Protein AF-A0A349PHH4-F1 (afdb_monomer_lite)

Sequence (275 aa):
MNENFFLTRHSMKPKGEDLESSEFVGISEKGVELAKERAQEILKDLEQLENGTVMLIGGVSEMPRTKSTAMVYGKEIKNLIKEQSRDNVIVLLPEDINEIKGFTNKVDFIAEQIKANPGKKMILDFPLFMKEFSFKGGWLDDKGNLTDYAKELLRRNENDEEKAMKDWFDNQGRIEDLVGPSPKEVAEQQLSGVERLRKFAKKYISGRPLVIGSVGHSWNLDAVAVYLANNGEINKESFERMKAKMIGETEMIKLSWRDGKQVLEYGDVVIPLEK

Foldseek 3Di:
DFAKEKEFAFFAADDDPFDADPVQPRHGPVRLVVLLVLLVVVLVVLVPDAFLEEEEAEEEEPRSRFLSSLQSSLVSNVVVCVVVVPPQEEGDDCVNCVPPPDPVSSLVVVLVVSVVRRGGYYYYRHYDHDPLQYPDPAQADPVGHGDPLNVVLCVVQVNPPQSSLQVCLACQQDDPPGGGHGLLSLLVSNVVVQVVVVVVPVVRNPPGHYYYYGYHHQSSVLSNLLCQLPVSRTHNVSSVVQVDTGADHRFMWIWGDDPNWTWTDGRNGIGTGDD

Structure (mmCIF, N/CA/C/O backbone):
data_AF-A0A349PHH4-F1
#
_entry.id   AF-A0A349PHH4-F1
#
loop_
_atom_site.group_PDB
_atom_site.id
_atom_site.type_symbol
_atom_site.label_atom_id
_atom_site.label_alt_id
_atom_site.label_comp_id
_atom_site.label_asym_id
_atom_site.label_entity_id
_atom_site.label_seq_id
_atom_site.pdbx_PDB_ins_code
_atom_site.Cartn_x
_atom_site.Cartn_y
_atom_site.Cartn_z
_atom_site.occupancy
_atom_site.B_iso_or_equiv
_atom_site.auth_seq_id
_atom_site.auth_comp_id
_atom_site.auth_asym_id
_atom_site.auth_atom_id
_atom_site.pdbx_PDB_model_num
ATOM 1 N N . MET A 1 1 ? -12.599 -17.806 1.340 1.00 44.44 1 MET A N 1
ATOM 2 C CA . MET A 1 1 ? -12.470 -16.697 2.309 1.00 44.44 1 MET A CA 1
ATOM 3 C C . MET A 1 1 ? -12.497 -15.415 1.499 1.00 44.44 1 MET A C 1
ATOM 5 O O . MET A 1 1 ? -11.808 -15.369 0.489 1.00 44.44 1 MET A O 1
ATOM 9 N N . ASN A 1 2 ? -13.325 -14.439 1.876 1.00 63.75 2 ASN A N 1
ATOM 10 C CA . ASN A 1 2 ? -13.424 -13.173 1.151 1.00 63.75 2 ASN A CA 1
ATOM 11 C C . ASN A 1 2 ? -12.296 -12.253 1.619 1.00 63.75 2 ASN A C 1
ATOM 13 O O . ASN A 1 2 ? -12.399 -11.611 2.662 1.00 63.75 2 ASN A O 1
ATOM 17 N N . GLU A 1 3 ? -11.162 -12.298 0.928 1.00 82.75 3 GLU A N 1
ATOM 18 C CA . GLU A 1 3 ? -9.972 -11.548 1.323 1.00 82.75 3 GLU A CA 1
ATOM 19 C C . GLU A 1 3 ? -10.014 -10.137 0.750 1.00 82.75 3 GLU A C 1
ATOM 21 O O . GLU A 1 3 ? -9.956 -9.957 -0.465 1.00 82.75 3 GLU A O 1
ATOM 26 N N . ASN A 1 4 ? -10.096 -9.154 1.649 1.00 93.19 4 ASN A N 1
ATOM 27 C CA . ASN A 1 4 ? -10.017 -7.741 1.309 1.00 93.19 4 ASN A CA 1
ATOM 28 C C . ASN A 1 4 ? -8.631 -7.196 1.662 1.00 93.19 4 ASN A C 1
ATOM 30 O O . ASN A 1 4 ? -8.097 -7.478 2.749 1.00 93.19 4 ASN A O 1
ATOM 34 N N . PHE A 1 5 ? -8.049 -6.409 0.767 1.00 96.62 5 PHE A N 1
ATOM 35 C CA . PHE A 1 5 ? -6.872 -5.599 1.058 1.00 96.62 5 PHE A CA 1
ATOM 36 C C . PHE A 1 5 ? -6.821 -4.374 0.152 1.00 96.62 5 PHE A C 1
ATOM 38 O O . PHE A 1 5 ? -7.456 -4.347 -0.901 1.00 96.62 5 PHE A O 1
ATOM 45 N N . PHE A 1 6 ? -6.017 -3.393 0.546 1.00 97.38 6 PHE A N 1
ATOM 46 C CA . PHE A 1 6 ? -5.573 -2.334 -0.340 1.00 97.38 6 PHE A CA 1
ATOM 47 C C . PHE A 1 6 ? -4.061 -2.129 -0.231 1.00 97.38 6 PHE A C 1
ATOM 49 O O . PHE A 1 6 ? -3.461 -2.290 0.834 1.00 97.38 6 PHE A O 1
ATOM 56 N N . LEU A 1 7 ? -3.449 -1.767 -1.349 1.00 97.50 7 LEU A N 1
ATOM 57 C CA . LEU A 1 7 ? -2.073 -1.305 -1.445 1.00 97.50 7 LEU A CA 1
ATOM 58 C C . LEU A 1 7 ? -2.105 0.107 -2.019 1.00 97.50 7 LEU A C 1
ATOM 60 O O . LEU A 1 7 ? -2.857 0.354 -2.952 1.00 97.50 7 LEU A O 1
ATOM 64 N N . THR A 1 8 ? -1.302 1.027 -1.506 1.00 97.69 8 THR A N 1
ATOM 65 C CA . THR A 1 8 ? -1.217 2.391 -2.047 1.00 97.69 8 THR A CA 1
ATOM 66 C C . THR A 1 8 ? 0.223 2.769 -2.354 1.00 97.69 8 THR A C 1
ATOM 68 O O . THR A 1 8 ? 1.151 2.358 -1.647 1.00 97.69 8 THR A O 1
ATOM 71 N N . ARG A 1 9 ? 0.446 3.548 -3.414 1.00 97.75 9 ARG A N 1
ATOM 72 C CA . ARG A 1 9 ? 1.760 4.158 -3.641 1.00 97.75 9 ARG A CA 1
ATOM 73 C C . ARG A 1 9 ? 1.984 5.227 -2.575 1.00 97.75 9 ARG A C 1
ATOM 75 O O . ARG A 1 9 ? 1.088 6.010 -2.283 1.00 97.75 9 ARG A O 1
ATOM 82 N N . HIS A 1 10 ? 3.194 5.306 -2.023 1.00 97.88 10 HIS A N 1
ATOM 83 C CA . HIS A 1 10 ? 3.538 6.416 -1.129 1.00 97.88 10 HIS A CA 1
ATOM 84 C C . HIS A 1 10 ? 3.237 7.784 -1.761 1.00 97.88 10 HIS A C 1
ATOM 86 O O . HIS A 1 10 ? 3.250 7.942 -2.985 1.00 97.88 10 HIS A O 1
ATOM 92 N N . SER A 1 11 ? 3.055 8.784 -0.908 1.00 97.94 11 SER A N 1
ATOM 93 C CA . SER A 1 11 ? 2.818 10.156 -1.332 1.00 97.94 11 SER A CA 1
ATOM 94 C C . SER A 1 11 ? 4.075 10.849 -1.876 1.00 97.94 11 SER A C 1
ATOM 96 O O . SER A 1 11 ? 5.173 10.271 -1.913 1.00 97.94 11 SER A O 1
ATOM 98 N N . MET A 1 12 ? 3.889 12.091 -2.314 1.00 96.44 12 MET A N 1
ATOM 99 C CA . MET A 1 12 ? 4.875 12.920 -3.000 1.00 96.44 12 MET A CA 1
ATOM 100 C C . MET A 1 12 ? 6.157 13.088 -2.191 1.00 96.44 12 MET A C 1
ATOM 102 O O . MET A 1 12 ? 6.126 13.363 -0.991 1.00 96.44 12 MET A O 1
ATOM 106 N N . 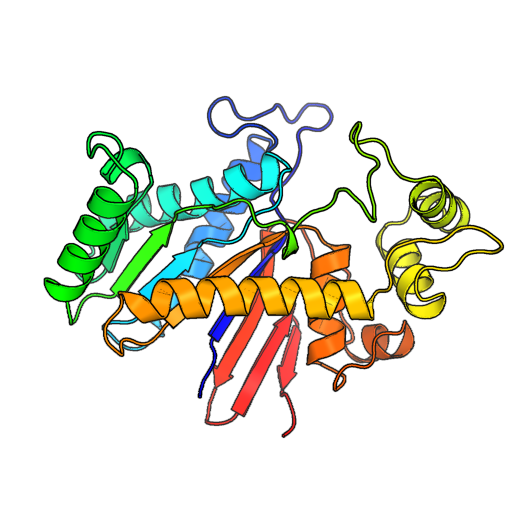LYS A 1 13 ? 7.301 12.964 -2.868 1.00 94.62 13 LYS A N 1
ATOM 107 C CA . LYS A 1 13 ? 8.604 13.333 -2.301 1.00 94.62 13 LYS A CA 1
ATOM 108 C C . LYS A 1 13 ? 8.834 14.846 -2.429 1.00 94.62 13 LYS A C 1
ATOM 110 O O . LYS A 1 13 ? 8.365 15.435 -3.401 1.00 94.62 13 LYS A O 1
ATOM 115 N N . PRO A 1 14 ? 9.659 15.443 -1.554 1.00 93.06 14 PRO A N 1
ATOM 116 C CA . PRO A 1 14 ? 10.119 16.822 -1.717 1.00 93.06 14 PRO A CA 1
ATOM 117 C C . PRO A 1 14 ? 10.823 17.024 -3.064 1.00 93.06 14 PRO A C 1
ATOM 119 O O . PRO A 1 14 ? 11.696 16.231 -3.441 1.00 93.06 14 PRO A O 1
ATOM 122 N N . LYS A 1 15 ? 10.449 18.074 -3.803 1.00 90.62 15 LYS A N 1
ATOM 123 C CA . LYS A 1 15 ? 11.049 18.413 -5.103 1.00 90.62 15 LYS A CA 1
ATOM 124 C C . LYS A 1 15 ? 10.905 19.904 -5.406 1.00 90.62 15 LYS A C 1
ATOM 126 O O . LYS A 1 15 ? 9.803 20.447 -5.396 1.00 90.62 15 LYS A O 1
ATOM 131 N N . GLY A 1 16 ? 12.013 20.546 -5.780 1.00 90.25 16 GLY A N 1
ATOM 132 C CA . GLY A 1 16 ? 12.020 21.970 -6.121 1.00 90.25 16 GLY A CA 1
ATOM 133 C C . GLY A 1 16 ? 11.627 22.829 -4.918 1.00 90.25 16 GLY A C 1
ATOM 134 O O . GLY A 1 16 ? 12.278 22.756 -3.883 1.00 90.25 16 GLY A O 1
ATOM 135 N N . GLU A 1 17 ? 10.569 23.625 -5.068 1.00 90.12 17 GLU A N 1
ATOM 136 C CA . GLU A 1 17 ? 10.041 24.512 -4.018 1.00 90.12 17 GLU A CA 1
ATOM 137 C C . GLU A 1 17 ? 9.118 23.800 -3.012 1.00 90.12 17 GLU A C 1
ATOM 139 O O . GLU A 1 17 ? 8.770 24.379 -1.987 1.00 90.12 17 GLU A O 1
ATOM 144 N N . ASP A 1 18 ? 8.707 22.558 -3.289 1.00 92.88 18 ASP A N 1
ATOM 145 C CA . ASP A 1 18 ? 7.878 21.768 -2.377 1.00 92.88 18 ASP A CA 1
ATOM 146 C C . ASP A 1 18 ? 8.757 21.107 -1.307 1.00 92.88 18 ASP A C 1
ATOM 148 O O . ASP A 1 18 ? 9.465 20.127 -1.572 1.00 92.88 18 ASP A O 1
ATOM 152 N N . LEU A 1 19 ? 8.755 21.717 -0.120 1.00 94.25 19 LEU A N 1
ATOM 153 C CA . LEU A 1 19 ? 9.620 21.363 1.000 1.00 94.25 19 LEU A CA 1
ATOM 154 C C . LEU A 1 19 ? 9.170 20.070 1.685 1.00 94.25 19 LEU A C 1
ATOM 156 O O . LEU A 1 19 ? 8.005 19.676 1.631 1.00 94.25 19 LEU A O 1
ATOM 160 N N . GLU A 1 20 ? 10.121 19.416 2.350 1.00 96.31 20 GLU A N 1
ATOM 161 C CA . GLU A 1 20 ? 9.840 18.263 3.202 1.00 96.31 20 GLU A CA 1
ATOM 162 C C . GLU A 1 20 ? 8.957 18.649 4.385 1.00 96.31 20 GLU A C 1
ATOM 164 O O . GLU A 1 20 ? 9.158 19.698 4.999 1.00 96.31 20 GLU A O 1
ATOM 169 N N . SER A 1 21 ? 7.999 17.777 4.706 1.00 96.62 21 SER A N 1
ATOM 170 C CA . SER A 1 21 ? 7.148 17.969 5.867 1.00 96.62 21 SER A CA 1
ATOM 171 C C . SER A 1 21 ? 7.964 17.926 7.152 1.00 96.62 21 SER A C 1
ATOM 173 O O . SER A 1 21 ? 8.744 17.001 7.390 1.00 96.62 21 SER A O 1
ATOM 175 N N . SER A 1 22 ? 7.723 18.905 8.021 1.00 94.12 22 SER A N 1
ATOM 176 C CA . SER A 1 22 ? 8.345 18.948 9.350 1.00 94.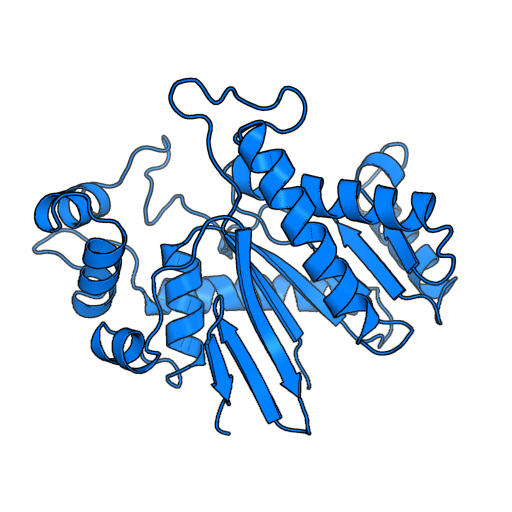12 22 SER A CA 1
ATOM 177 C C . SER A 1 22 ? 7.910 17.797 10.266 1.00 94.12 22 SER A C 1
ATOM 179 O O . SER A 1 22 ? 8.641 17.433 11.188 1.00 94.12 22 SER A O 1
ATOM 181 N N . GLU A 1 23 ? 6.737 17.214 10.012 1.00 94.56 23 GLU A N 1
ATOM 182 C CA . GLU A 1 23 ? 6.187 16.112 10.801 1.00 94.56 23 GLU A CA 1
ATOM 183 C C . GLU A 1 23 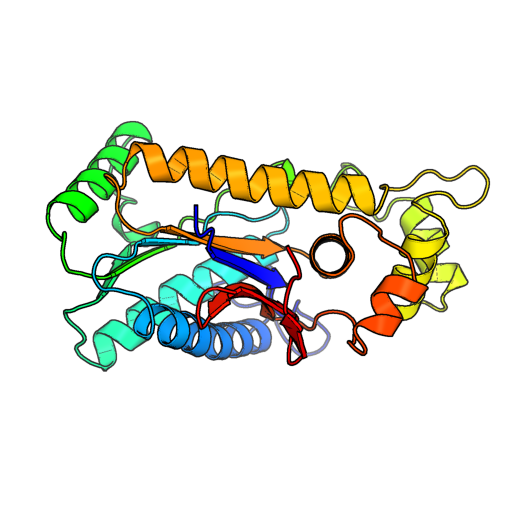? 6.450 14.746 10.147 1.00 94.56 23 GLU A C 1
ATOM 185 O O . GLU A 1 23 ? 6.730 13.760 10.834 1.00 94.56 23 GLU A O 1
ATOM 190 N N . PHE A 1 24 ? 6.388 14.683 8.816 1.00 96.69 24 PHE A N 1
ATOM 191 C CA . PHE A 1 24 ? 6.368 13.430 8.069 1.00 96.69 24 PHE A CA 1
ATOM 192 C C . PHE A 1 24 ? 7.573 13.302 7.129 1.00 96.69 24 PHE A C 1
ATOM 194 O O . PHE A 1 24 ? 7.517 13.628 5.946 1.00 96.69 24 PHE A O 1
ATOM 201 N N . VAL A 1 25 ? 8.673 12.757 7.656 1.00 95.81 25 VAL A N 1
ATOM 202 C CA . VAL A 1 25 ? 9.948 12.609 6.931 1.00 95.81 25 VAL A CA 1
ATOM 203 C C . VAL A 1 25 ? 9.790 11.821 5.623 1.00 95.81 25 VAL A C 1
ATOM 205 O O . VAL A 1 25 ? 9.178 10.750 5.580 1.00 95.81 25 VAL A O 1
ATOM 208 N N . GLY A 1 26 ? 10.415 12.305 4.555 1.00 95.12 26 GLY A N 1
ATOM 209 C CA . GLY A 1 26 ? 10.450 11.685 3.236 1.00 95.12 26 GLY A CA 1
ATOM 210 C C . GLY A 1 26 ? 9.258 12.003 2.334 1.00 95.12 26 GLY A C 1
ATOM 211 O O . GLY A 1 26 ? 9.282 11.569 1.178 1.00 95.12 26 GLY A O 1
ATOM 212 N N . ILE A 1 27 ? 8.254 12.740 2.820 1.00 97.38 27 ILE A N 1
ATOM 213 C CA . ILE A 1 27 ? 7.171 13.294 1.996 1.00 97.38 27 ILE A CA 1
ATOM 214 C C . ILE A 1 27 ? 7.139 14.820 2.092 1.00 97.38 27 ILE A C 1
ATOM 216 O O . ILE A 1 27 ? 7.602 15.400 3.074 1.00 97.38 27 ILE A O 1
ATOM 220 N N . SER A 1 28 ? 6.645 15.476 1.048 1.00 97.75 28 SER A N 1
ATOM 221 C CA . SER A 1 28 ? 6.504 16.933 1.025 1.00 97.75 28 SER A CA 1
ATOM 222 C C . SER A 1 28 ? 5.233 17.415 1.722 1.00 97.75 28 SER A C 1
ATOM 224 O O . SER A 1 28 ? 4.336 16.615 1.984 1.00 97.75 28 SER A O 1
ATOM 226 N N . GLU A 1 29 ? 5.116 18.720 1.980 1.00 96.94 29 GLU A N 1
ATOM 227 C CA . GLU A 1 29 ? 3.876 19.304 2.520 1.00 96.94 29 GLU A CA 1
ATOM 228 C C . GLU A 1 29 ? 2.681 19.077 1.576 1.00 96.94 29 GLU A C 1
ATOM 230 O O . GLU A 1 29 ? 1.609 18.670 2.022 1.00 96.94 29 GLU A O 1
ATOM 235 N N . LYS A 1 30 ? 2.859 19.213 0.251 1.00 97.19 30 LYS A N 1
ATOM 236 C CA . LYS A 1 30 ? 1.799 18.826 -0.705 1.00 97.19 30 LYS A CA 1
ATOM 237 C C . LYS A 1 30 ? 1.506 17.328 -0.662 1.00 97.19 30 LYS A C 1
ATOM 239 O O . LYS A 1 30 ? 0.353 16.925 -0.788 1.00 97.19 30 LYS A O 1
ATOM 244 N N . GLY A 1 31 ? 2.532 16.504 -0.452 1.00 97.75 31 GLY A N 1
ATOM 245 C CA . GLY A 1 31 ? 2.374 15.068 -0.252 1.00 97.75 31 GLY A CA 1
ATOM 246 C C . GLY A 1 31 ? 1.551 14.726 0.993 1.00 97.75 31 GLY A C 1
ATOM 247 O O . GLY A 1 31 ? 0.776 13.770 0.965 1.00 97.75 31 GLY A O 1
ATOM 248 N N . VAL A 1 32 ? 1.667 15.502 2.071 1.00 98.31 32 VAL A N 1
ATOM 249 C CA . VAL A 1 32 ? 0.822 15.339 3.261 1.00 98.31 32 VAL A CA 1
ATOM 250 C C . VAL A 1 32 ? -0.639 15.614 2.916 1.00 98.31 32 VAL A C 1
ATOM 252 O O . VAL A 1 32 ? -1.486 14.777 3.214 1.00 98.31 32 VAL A O 1
ATOM 255 N N . GLU A 1 33 ? -0.939 16.724 2.240 1.00 98.00 33 GLU A N 1
ATOM 256 C CA . GLU A 1 33 ? -2.317 17.057 1.851 1.00 98.00 33 GLU A CA 1
ATOM 257 C C . GLU A 1 33 ? -2.918 16.009 0.903 1.00 98.00 33 GLU A C 1
ATOM 259 O O . GLU A 1 33 ? -4.019 15.519 1.148 1.00 98.00 33 GLU A O 1
ATOM 264 N N . LEU A 1 34 ? -2.154 15.550 -0.092 1.00 97.69 34 LEU A N 1
ATOM 265 C CA . LEU A 1 34 ? -2.582 14.465 -0.980 1.00 97.69 34 LEU A CA 1
ATOM 266 C C . LEU A 1 34 ? -2.881 13.168 -0.205 1.00 97.69 34 LEU A C 1
ATOM 268 O O . LEU A 1 34 ? -3.852 12.460 -0.479 1.00 97.69 34 LEU A O 1
ATOM 272 N N . ALA A 1 35 ? -2.065 12.843 0.801 1.00 98.31 35 ALA A N 1
ATOM 273 C CA . ALA A 1 35 ? -2.310 11.679 1.642 1.00 98.31 35 ALA A CA 1
ATOM 274 C C . ALA A 1 35 ? -3.556 11.857 2.531 1.00 98.31 35 ALA A C 1
ATOM 276 O O . ALA A 1 35 ? -4.297 10.894 2.723 1.00 98.31 35 ALA A O 1
ATOM 277 N N . LYS A 1 36 ? -3.846 13.067 3.022 1.00 98.50 36 LYS A N 1
ATOM 278 C CA . LYS A 1 36 ? -5.086 13.354 3.763 1.00 98.50 36 LYS A CA 1
ATOM 279 C C . LYS A 1 36 ? -6.331 13.176 2.898 1.00 98.50 36 LYS A C 1
ATOM 281 O O . LYS A 1 36 ? -7.288 12.546 3.342 1.00 98.50 36 LYS A O 1
ATOM 286 N N . GLU A 1 37 ? -6.305 13.655 1.654 1.00 97.44 37 GLU A N 1
ATOM 287 C CA . GLU A 1 37 ? -7.394 13.430 0.692 1.00 97.44 37 GLU A CA 1
ATOM 288 C C . GLU A 1 37 ? -7.659 11.931 0.513 1.00 97.44 37 GLU A C 1
ATOM 290 O O . GLU A 1 37 ? -8.798 11.468 0.611 1.00 97.44 37 GLU A O 1
ATOM 295 N N . ARG A 1 38 ? -6.596 11.135 0.357 1.00 96.75 38 ARG A N 1
ATOM 296 C CA . ARG A 1 38 ? -6.724 9.679 0.244 1.00 96.75 38 ARG A CA 1
ATOM 297 C C . ARG A 1 38 ? -7.231 9.017 1.530 1.00 96.75 38 ARG A C 1
ATOM 299 O O . ARG A 1 38 ? -7.974 8.038 1.464 1.00 96.75 38 ARG A O 1
ATOM 306 N N . ALA A 1 39 ? -6.877 9.549 2.698 1.00 97.81 39 ALA A N 1
ATOM 307 C CA . ALA A 1 39 ? -7.353 9.059 3.990 1.00 97.81 39 ALA A CA 1
ATOM 308 C C . ALA A 1 39 ? -8.889 9.131 4.107 1.00 97.81 39 ALA A C 1
ATOM 310 O O . ALA A 1 39 ? -9.512 8.232 4.679 1.00 97.81 39 ALA A O 1
ATOM 311 N N . GLN A 1 40 ? -9.512 10.152 3.506 1.00 96.75 40 GLN A N 1
ATOM 312 C CA . GLN A 1 40 ? -10.973 10.283 3.441 1.00 96.75 40 GLN A CA 1
ATOM 313 C C . GLN A 1 40 ? -11.614 9.144 2.638 1.00 96.75 40 GLN A C 1
ATOM 315 O O . GLN A 1 40 ? -12.653 8.614 3.034 1.00 96.75 40 GLN A O 1
ATOM 320 N N . GLU A 1 41 ? -10.989 8.731 1.535 1.00 95.06 41 GLU A N 1
ATOM 321 C CA . GLU A 1 41 ? -11.454 7.597 0.732 1.00 95.06 41 GLU A CA 1
ATOM 322 C C . GLU A 1 41 ? -11.332 6.275 1.497 1.00 95.06 41 GLU A C 1
ATOM 324 O O . GLU A 1 41 ? -12.283 5.499 1.524 1.00 95.06 41 GLU A O 1
ATOM 329 N N . ILE A 1 42 ? -10.210 6.049 2.191 1.00 96.19 42 ILE A N 1
ATOM 330 C CA . ILE A 1 42 ? -10.016 4.861 3.041 1.00 96.19 42 ILE A CA 1
ATOM 331 C C . ILE A 1 42 ? -11.096 4.792 4.132 1.00 96.19 42 ILE A C 1
ATOM 333 O O . ILE A 1 42 ? -11.653 3.723 4.399 1.00 96.19 42 ILE A O 1
ATOM 337 N N . LEU A 1 43 ? -11.422 5.929 4.756 1.00 95.81 43 LEU A N 1
ATOM 338 C CA . LEU A 1 43 ? -12.499 6.004 5.741 1.00 95.81 43 LEU A CA 1
ATOM 339 C C . LEU A 1 43 ? -13.863 5.682 5.112 1.00 95.81 43 LEU A C 1
ATOM 341 O O . LEU A 1 43 ? -14.621 4.893 5.677 1.00 95.81 43 LEU A O 1
ATOM 345 N N . LYS A 1 44 ? -14.158 6.235 3.932 1.00 93.81 44 LYS A N 1
ATOM 346 C CA . LYS A 1 44 ? -15.393 5.954 3.188 1.00 93.81 44 LYS A CA 1
ATOM 347 C C . LYS A 1 44 ? -15.517 4.474 2.814 1.00 93.81 44 LYS A C 1
ATOM 349 O O . LYS A 1 44 ? -16.597 3.903 2.948 1.00 93.81 44 LYS A O 1
ATOM 354 N N . ASP A 1 45 ? -14.429 3.836 2.393 1.00 91.94 45 ASP A N 1
ATOM 355 C CA . ASP A 1 45 ? -14.415 2.399 2.110 1.00 91.94 45 ASP A CA 1
ATOM 356 C C . ASP A 1 45 ? -14.722 1.593 3.374 1.00 91.94 45 ASP A C 1
ATOM 358 O O . ASP A 1 45 ? -15.558 0.691 3.355 1.00 91.94 45 ASP A O 1
ATOM 362 N N . LEU A 1 46 ? -14.094 1.944 4.502 1.00 92.81 46 LEU A N 1
ATOM 363 C CA . LEU A 1 46 ? -14.350 1.287 5.782 1.00 92.81 46 LEU A CA 1
ATOM 364 C C . LEU A 1 46 ? -15.819 1.420 6.210 1.00 92.81 46 LEU A C 1
ATOM 366 O O . LEU A 1 46 ? -16.376 0.473 6.768 1.00 92.81 46 LEU A O 1
ATOM 370 N N . GLU A 1 47 ? -16.459 2.564 5.964 1.00 91.31 47 GLU A N 1
ATOM 371 C CA . GLU A 1 47 ? -17.873 2.780 6.290 1.00 91.31 47 GLU A CA 1
ATOM 372 C C . GLU A 1 47 ? -18.798 1.782 5.590 1.00 91.31 47 GLU A C 1
ATOM 374 O O . GLU A 1 47 ? -19.746 1.306 6.221 1.00 91.31 47 GLU A O 1
ATOM 379 N N . GLN A 1 48 ? -18.493 1.437 4.335 1.00 91.00 48 GLN A N 1
ATOM 380 C CA . GLN A 1 48 ? -19.271 0.504 3.513 1.00 91.00 48 GLN A CA 1
ATOM 381 C C . GLN A 1 48 ? -19.128 -0.956 3.952 1.00 91.00 48 GLN A C 1
ATOM 383 O O . GLN A 1 48 ? -19.945 -1.799 3.580 1.00 91.00 48 GLN A O 1
ATOM 388 N N . LEU A 1 49 ? -18.102 -1.269 4.745 1.00 92.31 49 LEU A N 1
ATOM 389 C CA . LEU A 1 49 ? -17.894 -2.612 5.271 1.00 92.31 49 LEU A CA 1
ATOM 390 C C . LEU A 1 49 ? -18.844 -2.908 6.433 1.00 92.31 49 LEU A C 1
ATOM 392 O O . LEU A 1 49 ? -19.456 -2.025 7.040 1.00 92.31 49 LEU A O 1
ATOM 396 N N . GLU A 1 50 ? -18.959 -4.183 6.780 1.00 92.25 50 GLU A N 1
ATOM 397 C CA . GLU A 1 50 ? -19.789 -4.609 7.899 1.00 92.25 50 GLU A CA 1
ATOM 398 C C . GLU A 1 50 ? -19.250 -4.094 9.244 1.00 92.25 50 GLU A C 1
ATOM 400 O O . GLU A 1 50 ? -18.045 -3.875 9.441 1.00 92.25 50 GLU A O 1
ATOM 405 N N . ASN A 1 51 ? -20.160 -3.868 10.191 1.00 94.38 51 ASN A N 1
ATOM 406 C CA . ASN A 1 51 ? -19.797 -3.469 11.547 1.00 94.38 51 ASN A CA 1
ATOM 407 C C . ASN A 1 51 ? -18.892 -4.520 12.197 1.00 94.38 51 ASN A C 1
ATOM 409 O O . ASN A 1 51 ? -18.993 -5.712 11.923 1.00 94.38 51 ASN A O 1
ATOM 413 N N . GLY A 1 52 ? -17.974 -4.066 13.046 1.00 95.06 52 GLY A N 1
ATOM 414 C CA . GLY A 1 52 ? -16.952 -4.947 13.599 1.00 95.06 52 GLY A CA 1
ATOM 415 C C . GLY A 1 52 ? -15.785 -5.250 12.644 1.00 95.06 52 GLY A C 1
ATOM 416 O O . GLY A 1 52 ? -14.865 -5.959 13.043 1.00 95.06 52 GLY A O 1
ATOM 417 N N . THR A 1 53 ? -15.719 -4.693 11.433 1.00 96.31 53 THR A N 1
ATOM 418 C CA . THR A 1 53 ? -14.511 -4.822 10.594 1.00 96.31 53 THR A CA 1
ATOM 419 C C . THR A 1 53 ? -13.277 -4.227 11.281 1.00 96.31 53 THR A C 1
ATOM 421 O O . THR A 1 53 ? -13.351 -3.160 11.896 1.00 96.31 53 THR A O 1
ATOM 424 N N . VAL A 1 54 ? -12.138 -4.914 11.175 1.00 96.94 54 VAL A N 1
ATOM 425 C CA . VAL A 1 54 ? -10.817 -4.403 11.561 1.00 96.94 54 VAL A CA 1
ATOM 426 C C . VAL A 1 54 ? -9.994 -4.150 10.300 1.00 96.94 54 VAL A C 1
ATOM 428 O O . VAL A 1 54 ? -9.859 -5.027 9.449 1.00 96.94 54 VAL A O 1
ATOM 431 N N . MET A 1 55 ? -9.424 -2.958 10.185 1.00 97.44 55 MET A N 1
ATOM 432 C CA . MET A 1 55 ? -8.483 -2.576 9.141 1.00 97.44 55 MET A CA 1
ATOM 433 C C . MET A 1 55 ? -7.101 -2.397 9.767 1.00 97.44 55 MET A C 1
ATOM 435 O O . MET A 1 55 ? -6.929 -1.567 10.654 1.00 97.44 55 MET A O 1
ATOM 439 N N . LEU A 1 56 ? -6.120 -3.178 9.317 1.00 97.44 56 LEU A N 1
ATOM 440 C CA . LEU A 1 56 ? -4.721 -3.023 9.713 1.00 97.44 56 LEU A CA 1
ATOM 441 C C . LEU A 1 56 ? -3.951 -2.355 8.578 1.00 97.44 56 LEU A C 1
ATOM 443 O O . LEU A 1 56 ? -3.687 -3.007 7.571 1.00 97.44 56 LEU A O 1
ATOM 447 N N . ILE A 1 57 ? -3.551 -1.099 8.762 1.00 97.50 57 ILE A N 1
ATOM 448 C CA . ILE A 1 57 ? -2.580 -0.417 7.903 1.00 97.50 57 ILE A CA 1
ATOM 449 C C . ILE A 1 57 ? -1.206 -0.735 8.488 1.00 97.50 57 ILE A C 1
ATOM 451 O O . ILE A 1 57 ? -0.797 -0.182 9.506 1.00 97.50 57 ILE A O 1
ATOM 455 N N . GLY A 1 58 ? -0.561 -1.753 7.922 1.00 94.38 58 GLY A N 1
ATOM 456 C CA . GLY A 1 58 ? 0.570 -2.409 8.578 1.00 94.38 58 GLY A CA 1
ATOM 457 C C . GLY A 1 58 ? 1.806 -2.572 7.714 1.00 94.38 58 GLY A C 1
ATOM 458 O O . GLY A 1 58 ? 2.904 -2.632 8.250 1.00 94.38 58 GLY A O 1
ATOM 459 N N . GLY A 1 59 ? 1.659 -2.672 6.396 1.00 96.06 59 GLY A N 1
ATOM 460 C CA . GLY A 1 59 ? 2.788 -2.955 5.516 1.00 96.06 59 GLY A CA 1
ATOM 461 C C . GLY A 1 59 ? 3.467 -1.693 5.018 1.00 96.06 59 GLY A C 1
ATOM 462 O O . GLY A 1 59 ? 2.801 -0.834 4.450 1.00 96.06 59 GLY A O 1
ATOM 463 N N . VAL A 1 60 ? 4.781 -1.577 5.212 1.00 97.44 60 VAL A N 1
ATOM 464 C CA . VAL A 1 60 ? 5.596 -0.516 4.602 1.00 97.44 60 VAL A CA 1
ATOM 465 C C . VAL A 1 60 ? 6.980 -1.030 4.203 1.00 97.44 60 VAL A C 1
ATOM 467 O O . VAL A 1 60 ? 7.438 -2.070 4.692 1.00 97.44 60 VAL A O 1
ATOM 470 N N . SER A 1 61 ? 7.662 -0.288 3.330 1.00 95.56 61 SER A N 1
ATOM 471 C CA . SER A 1 61 ? 9.072 -0.519 3.007 1.00 95.56 61 SER A CA 1
ATOM 472 C C . SER A 1 61 ? 9.997 0.205 3.992 1.00 95.56 61 SER A C 1
ATOM 474 O O . SER A 1 61 ? 9.573 0.910 4.908 1.00 95.56 61 SER A O 1
ATOM 476 N N . GLU A 1 62 ? 11.297 0.023 3.814 1.00 94.19 62 GLU A N 1
ATOM 477 C CA . GLU A 1 62 ? 12.359 0.717 4.538 1.00 94.19 62 GLU A CA 1
ATOM 478 C C . GLU A 1 62 ? 12.463 2.203 4.168 1.00 94.19 62 GLU A C 1
ATOM 480 O O . GLU A 1 62 ? 13.153 2.966 4.846 1.00 94.19 62 GLU A O 1
ATOM 485 N N . MET A 1 63 ? 11.803 2.633 3.088 1.00 94.00 63 MET A N 1
ATOM 486 C CA . MET A 1 63 ? 11.863 4.016 2.636 1.00 94.00 63 MET A CA 1
ATOM 487 C C . MET A 1 63 ? 10.960 4.902 3.509 1.00 94.00 63 MET A C 1
ATOM 489 O O . MET A 1 63 ? 9.753 4.650 3.532 1.00 94.00 63 MET A O 1
ATOM 493 N N . PRO A 1 64 ? 11.473 5.992 4.125 1.00 95.38 64 PRO A N 1
ATOM 494 C CA . PRO A 1 64 ? 10.720 6.814 5.084 1.00 95.38 64 PRO A CA 1
ATOM 495 C C . PRO A 1 64 ? 9.332 7.242 4.598 1.00 95.38 64 PRO A C 1
ATOM 497 O O . PRO A 1 64 ? 8.352 7.134 5.328 1.00 95.38 64 PRO A O 1
ATOM 500 N N . ARG A 1 65 ? 9.229 7.611 3.318 1.00 96.50 65 ARG A N 1
ATOM 501 C CA . ARG A 1 65 ? 7.982 8.035 2.674 1.00 96.50 65 ARG A CA 1
ATOM 502 C C . ARG A 1 65 ? 6.829 7.034 2.751 1.00 96.50 65 ARG A C 1
ATOM 504 O O . ARG A 1 65 ? 5.684 7.465 2.799 1.00 96.50 65 ARG A O 1
ATOM 511 N N . THR A 1 66 ? 7.092 5.724 2.761 1.00 97.50 66 THR A N 1
ATOM 512 C CA . THR A 1 66 ? 6.011 4.723 2.859 1.00 97.50 66 THR A CA 1
ATOM 513 C C . THR A 1 66 ? 5.411 4.719 4.261 1.00 97.50 66 THR A C 1
ATOM 515 O O . THR A 1 66 ? 4.197 4.841 4.408 1.00 97.50 66 THR A O 1
ATOM 518 N N . LYS A 1 67 ? 6.269 4.703 5.290 1.00 97.50 67 LYS A N 1
ATOM 519 C CA . LYS A 1 67 ? 5.876 4.855 6.693 1.00 97.50 67 LYS A CA 1
ATOM 520 C C . LYS A 1 67 ? 5.145 6.170 6.943 1.00 97.50 67 LYS A C 1
ATOM 522 O O . LYS A 1 67 ? 4.069 6.155 7.526 1.00 97.50 67 LYS A O 1
ATOM 527 N N . SER A 1 68 ? 5.706 7.280 6.482 1.00 98.12 68 SER A N 1
ATOM 528 C CA . SER A 1 68 ? 5.116 8.604 6.668 1.00 98.12 68 SER A CA 1
ATOM 529 C C . SER A 1 68 ? 3.744 8.724 6.012 1.00 98.12 68 SER A C 1
ATOM 531 O O . SER A 1 68 ? 2.818 9.200 6.653 1.00 98.12 68 SER A O 1
ATOM 533 N N . THR A 1 69 ? 3.577 8.211 4.788 1.00 98.50 69 THR A N 1
ATOM 534 C CA . THR A 1 69 ? 2.266 8.187 4.112 1.00 98.50 69 THR A CA 1
ATOM 535 C C . THR A 1 69 ? 1.229 7.395 4.915 1.00 98.50 69 THR A C 1
ATOM 537 O O . THR A 1 69 ? 0.122 7.886 5.104 1.00 98.50 69 THR A O 1
ATOM 540 N N . ALA A 1 70 ? 1.586 6.208 5.430 1.00 98.06 70 ALA A N 1
ATOM 541 C CA . ALA A 1 70 ? 0.692 5.418 6.284 1.00 98.06 70 ALA A CA 1
ATOM 542 C C . ALA A 1 70 ? 0.271 6.203 7.538 1.00 98.06 70 ALA A C 1
ATOM 544 O O . ALA A 1 70 ? -0.921 6.336 7.795 1.00 98.06 70 ALA A O 1
ATOM 545 N N . MET A 1 71 ? 1.244 6.809 8.231 1.00 97.88 71 MET A N 1
ATOM 546 C CA . MET A 1 71 ? 0.999 7.614 9.434 1.00 97.88 71 MET A CA 1
ATOM 547 C C . MET A 1 71 ? 0.094 8.823 9.172 1.00 97.88 71 MET A C 1
ATOM 549 O O . MET A 1 71 ? -0.713 9.175 10.034 1.00 97.88 71 MET A O 1
ATOM 553 N N . VAL A 1 72 ? 0.194 9.454 7.992 1.00 98.56 72 VAL A N 1
ATOM 554 C CA . VAL A 1 72 ? -0.745 10.520 7.608 1.00 98.56 72 VAL A CA 1
ATOM 555 C C . VAL A 1 72 ? -2.170 9.975 7.547 1.00 98.56 72 VAL A C 1
ATOM 557 O O . VAL A 1 72 ? -3.073 10.618 8.078 1.00 98.56 72 VAL A O 1
ATOM 560 N N . TYR A 1 73 ? -2.385 8.785 6.973 1.00 98.50 73 TYR A N 1
ATOM 561 C CA . TYR A 1 73 ? -3.721 8.189 6.907 1.00 98.50 73 TYR A CA 1
ATOM 562 C C . TYR A 1 73 ? -4.312 7.949 8.291 1.00 98.50 73 TYR A C 1
ATOM 564 O O . TYR A 1 73 ? -5.434 8.382 8.550 1.00 98.50 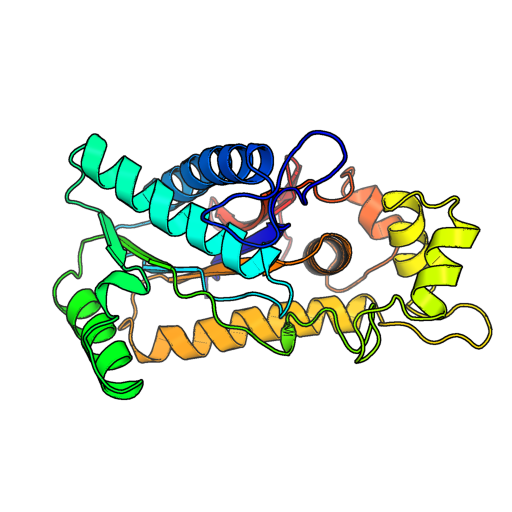73 TYR A O 1
ATOM 572 N N . GLY A 1 74 ? -3.580 7.292 9.195 1.00 97.75 74 GLY A N 1
ATOM 573 C CA . GLY A 1 74 ? -4.080 7.033 10.543 1.00 97.75 74 GLY A CA 1
ATOM 574 C C . GLY A 1 74 ? -4.398 8.321 11.301 1.00 97.75 74 GLY A C 1
ATOM 575 O O . GLY A 1 74 ? -5.484 8.446 11.879 1.00 97.75 74 GLY A O 1
ATOM 576 N N . LYS A 1 75 ? -3.485 9.302 11.259 1.00 98.25 75 LYS A N 1
ATOM 577 C CA . LYS A 1 75 ? -3.663 10.591 11.940 1.00 98.25 75 LYS A CA 1
ATOM 578 C C . LYS A 1 75 ? -4.859 11.365 11.390 1.00 98.25 75 LYS A C 1
ATOM 580 O O . LYS A 1 75 ? -5.687 11.836 12.169 1.00 98.25 75 LYS A O 1
ATOM 585 N N . GLU A 1 76 ? -4.983 11.459 10.071 1.00 98.50 76 GLU A N 1
ATOM 586 C CA . GLU A 1 76 ? -6.080 12.187 9.438 1.00 98.50 76 GLU A CA 1
ATOM 587 C C . GLU A 1 76 ? -7.427 11.518 9.696 1.00 98.50 76 GLU A C 1
ATOM 589 O O . GLU A 1 76 ? -8.377 12.182 10.104 1.00 98.50 76 GLU A O 1
ATOM 594 N N . ILE A 1 77 ? -7.516 10.191 9.563 1.00 98.38 77 ILE A N 1
ATOM 595 C CA . ILE A 1 77 ? -8.766 9.485 9.853 1.00 98.38 77 ILE A CA 1
ATOM 596 C C . ILE A 1 77 ? -9.166 9.696 11.316 1.00 98.38 77 ILE A C 1
ATOM 598 O O . ILE A 1 77 ? -10.335 9.953 11.600 1.00 98.38 77 ILE A O 1
ATOM 602 N N . LYS A 1 78 ? -8.216 9.666 12.258 1.00 98.06 78 LYS A N 1
ATOM 603 C CA . LYS A 1 78 ? -8.503 9.958 13.670 1.00 98.06 78 LYS A CA 1
ATOM 604 C C . LYS A 1 78 ? -9.036 11.380 13.876 1.00 98.06 78 LYS A C 1
ATOM 606 O O . LYS A 1 78 ? -9.982 11.552 14.649 1.00 98.06 78 LYS A O 1
ATOM 611 N N . ASN A 1 79 ? -8.478 12.374 13.182 1.00 97.94 79 ASN A N 1
ATOM 612 C CA . ASN A 1 79 ? -8.976 13.752 13.213 1.00 97.94 79 ASN A CA 1
ATOM 613 C C . ASN A 1 79 ? -10.413 13.829 12.684 1.00 97.94 79 ASN A C 1
ATOM 615 O O . ASN A 1 79 ? -11.292 14.313 13.396 1.00 97.94 79 ASN A O 1
ATOM 619 N N . LEU A 1 80 ? -10.678 13.251 11.510 1.00 97.75 80 LEU A N 1
ATOM 620 C CA . LEU A 1 80 ? -12.005 13.232 10.887 1.00 97.75 80 LEU A CA 1
ATOM 621 C C . LEU A 1 80 ? -13.056 12.551 11.774 1.00 97.75 80 LEU A C 1
ATOM 623 O O . LEU A 1 80 ? -14.167 13.059 11.926 1.00 97.75 80 LEU A O 1
ATOM 627 N N . ILE A 1 81 ? -12.713 11.421 12.403 1.00 96.62 81 ILE A N 1
ATOM 628 C CA . ILE A 1 81 ? -13.595 10.725 13.353 1.00 96.62 81 ILE A CA 1
ATOM 629 C C . ILE A 1 81 ? -13.940 11.626 14.547 1.00 96.62 81 ILE A C 1
ATOM 631 O O . ILE A 1 81 ? -15.105 11.688 14.950 1.00 96.62 81 ILE A O 1
ATOM 635 N N . LYS A 1 82 ? -12.952 12.349 15.089 1.00 96.31 82 LYS A N 1
ATOM 636 C CA . LYS A 1 82 ? -13.138 13.267 16.220 1.00 96.31 82 LYS A CA 1
ATOM 637 C C . LYS A 1 82 ? -13.986 14.482 15.838 1.00 96.31 82 LYS A C 1
ATOM 639 O O . LYS A 1 82 ? -14.926 14.805 16.558 1.00 96.31 82 LYS A O 1
ATOM 644 N N . GLU A 1 83 ? -13.679 15.134 14.722 1.00 96.44 83 GLU A N 1
ATOM 645 C CA . GLU A 1 83 ? -14.404 16.311 14.222 1.00 96.44 83 GLU A CA 1
ATOM 646 C C . GLU A 1 83 ? -15.871 15.993 13.932 1.00 96.44 83 GLU A C 1
ATOM 648 O O . GLU A 1 83 ? -16.765 16.756 14.293 1.00 96.44 83 GLU A O 1
ATOM 653 N N . GLN A 1 84 ? -16.130 14.823 13.349 1.00 94.62 84 GLN A N 1
ATOM 654 C CA . GLN A 1 84 ? -17.478 14.373 13.008 1.00 94.62 84 GLN A CA 1
ATOM 655 C C . GLN A 1 84 ? -18.196 13.682 14.178 1.00 94.62 84 GLN A C 1
ATOM 657 O O . GLN A 1 84 ? -19.315 13.205 14.003 1.00 94.62 84 GLN A O 1
ATOM 662 N N . SER A 1 85 ? -17.576 13.626 15.365 1.00 92.94 85 SER A N 1
ATOM 663 C CA . SER A 1 85 ? -18.139 13.016 16.581 1.00 92.94 85 SER A CA 1
ATOM 664 C C . SER A 1 85 ? -18.637 11.581 16.365 1.00 92.94 85 SER A C 1
ATOM 666 O O . SER A 1 85 ? -19.684 11.180 16.872 1.00 92.94 85 SER A O 1
ATOM 668 N N . ARG A 1 86 ? -17.884 10.801 15.585 1.00 89.81 86 ARG A N 1
ATOM 669 C CA . ARG A 1 86 ? -18.235 9.426 15.220 1.00 89.81 86 ARG A CA 1
ATOM 670 C C . ARG A 1 86 ? -17.799 8.460 16.312 1.00 89.81 86 ARG A C 1
ATOM 672 O O . ARG A 1 86 ? -16.613 8.266 16.555 1.00 89.81 86 ARG A O 1
ATOM 679 N N . ASP A 1 87 ? -18.763 7.816 16.950 1.00 91.12 87 ASP A N 1
ATOM 680 C CA . ASP A 1 87 ? -18.535 6.885 18.057 1.00 91.12 87 ASP A CA 1
ATOM 681 C C . ASP A 1 87 ? -18.432 5.414 17.614 1.00 91.12 87 ASP A C 1
ATOM 683 O O . ASP A 1 87 ? -17.996 4.556 18.392 1.00 91.12 87 ASP A O 1
ATOM 687 N N . ASN A 1 88 ? -18.796 5.117 16.364 1.00 93.69 88 ASN A N 1
ATOM 688 C CA . ASN A 1 88 ? -18.846 3.777 15.777 1.00 93.69 88 ASN A CA 1
ATOM 689 C C . ASN A 1 88 ? -17.510 3.288 15.182 1.00 93.69 88 ASN A C 1
ATOM 691 O O . ASN A 1 88 ? -17.416 2.124 14.774 1.00 93.69 88 ASN A O 1
ATOM 695 N N . VAL A 1 89 ? -16.482 4.141 15.152 1.00 96.69 89 VAL A N 1
ATOM 696 C CA . VAL A 1 89 ? -15.129 3.825 14.672 1.00 96.69 89 VAL A CA 1
ATOM 697 C C . VAL A 1 89 ? -14.109 4.136 15.764 1.00 96.69 89 VAL A C 1
ATOM 699 O O . VAL A 1 89 ? -14.172 5.183 16.400 1.00 96.69 89 VAL A O 1
ATOM 702 N N . ILE A 1 90 ? -13.152 3.233 15.976 1.00 96.75 90 ILE A N 1
ATOM 703 C CA . ILE A 1 90 ? -11.980 3.466 16.828 1.00 96.75 90 ILE A CA 1
ATOM 704 C C . ILE A 1 90 ? -10.732 3.457 15.953 1.00 96.75 90 ILE A C 1
ATOM 706 O O . ILE A 1 90 ? -10.544 2.546 15.150 1.00 96.75 90 ILE A O 1
ATOM 710 N N . VAL A 1 91 ? -9.860 4.443 16.144 1.00 97.88 91 VAL A N 1
ATOM 711 C CA . VAL A 1 91 ? -8.552 4.511 15.489 1.00 97.88 91 VAL A CA 1
ATOM 712 C C . VAL A 1 91 ? -7.475 4.406 16.560 1.00 97.88 91 VAL A C 1
ATOM 714 O O . VAL A 1 91 ? -7.492 5.184 17.513 1.00 97.88 91 VAL A O 1
ATOM 717 N N . LEU A 1 92 ? -6.568 3.440 16.412 1.00 97.62 92 LEU A N 1
ATOM 718 C CA . LEU A 1 92 ? -5.399 3.268 17.271 1.00 97.62 92 LEU A CA 1
ATOM 719 C C . LEU A 1 92 ? -4.130 3.527 16.462 1.00 97.62 92 LEU A C 1
ATOM 721 O O . LEU A 1 92 ? -3.915 2.897 15.424 1.00 97.62 92 LEU A O 1
ATOM 725 N N . LEU A 1 93 ? -3.309 4.440 16.973 1.00 97.50 93 LEU A N 1
ATOM 726 C CA . LEU A 1 93 ? -2.054 4.893 16.384 1.00 97.50 93 LEU A CA 1
ATOM 727 C C . LEU A 1 93 ? -0.861 4.510 17.281 1.00 97.50 93 LEU A C 1
ATOM 729 O O . LEU A 1 93 ? -1.053 4.159 18.453 1.00 97.50 93 LEU A O 1
ATOM 733 N N . PRO A 1 94 ? 0.391 4.589 16.792 1.00 94.75 94 PRO A N 1
ATOM 734 C CA . PRO A 1 94 ? 1.574 4.261 17.585 1.00 94.75 94 PRO A CA 1
ATOM 735 C C . PRO A 1 94 ? 1.707 5.094 18.867 1.00 94.75 94 PRO A C 1
ATOM 737 O O . PRO A 1 94 ? 2.168 4.575 19.887 1.00 94.75 94 PRO A O 1
ATOM 740 N N . GLU A 1 95 ? 1.285 6.358 18.835 1.00 94.81 95 GLU A N 1
ATOM 741 C CA . GLU A 1 95 ? 1.263 7.257 19.988 1.00 94.81 95 GLU A CA 1
ATOM 742 C C . GLU A 1 95 ? 0.263 6.842 21.071 1.00 94.81 95 GLU A C 1
ATOM 744 O O . GLU A 1 95 ? 0.529 7.095 22.239 1.00 94.81 95 GLU A O 1
ATOM 749 N N . ASP A 1 96 ? -0.821 6.137 20.731 1.00 95.88 96 ASP A N 1
ATOM 750 C CA . ASP A 1 96 ? -1.825 5.694 21.714 1.00 95.88 96 ASP A CA 1
ATOM 751 C C . ASP A 1 96 ? -1.305 4.572 22.623 1.00 95.88 96 ASP A C 1
ATOM 753 O O . ASP A 1 96 ? -1.895 4.261 23.655 1.00 95.88 96 ASP A O 1
ATOM 757 N N . ILE A 1 97 ? -0.196 3.942 22.229 1.00 95.06 97 ILE A N 1
ATOM 758 C CA . ILE A 1 97 ? 0.423 2.822 22.943 1.00 95.06 97 ILE A CA 1
ATOM 759 C C . ILE A 1 97 ? 1.907 3.073 23.233 1.00 95.06 97 ILE A C 1
ATOM 761 O O . ILE A 1 97 ? 2.662 2.132 23.506 1.00 95.06 97 ILE A O 1
ATOM 765 N N . ASN A 1 98 ? 2.372 4.319 23.124 1.00 93.75 98 ASN A N 1
ATOM 766 C CA . ASN A 1 98 ? 3.782 4.666 23.309 1.00 93.75 98 ASN A CA 1
ATOM 767 C C . ASN A 1 98 ? 4.264 4.402 24.751 1.00 93.75 98 ASN A C 1
ATOM 769 O O . ASN A 1 98 ? 5.377 3.907 24.930 1.00 93.75 98 ASN A O 1
ATOM 773 N N . GLU A 1 99 ? 3.408 4.642 25.746 1.00 95.00 99 GLU A N 1
ATOM 774 C CA . GLU A 1 99 ? 3.665 4.454 27.178 1.00 95.00 99 GLU A CA 1
ATOM 775 C C . GLU A 1 99 ? 3.647 2.977 27.606 1.00 95.00 99 GLU A C 1
ATOM 777 O O . GLU A 1 99 ? 4.232 2.608 28.629 1.00 95.00 99 GLU A O 1
ATOM 782 N N . ILE A 1 100 ? 3.037 2.098 26.804 1.00 95.00 100 ILE A N 1
ATOM 783 C CA . ILE A 1 100 ? 2.982 0.661 27.082 1.00 95.00 100 ILE A CA 1
ATOM 784 C C . ILE A 1 100 ? 4.349 0.041 26.779 1.00 95.00 100 ILE A C 1
ATOM 786 O O . ILE A 1 100 ? 4.817 0.010 25.640 1.00 95.00 100 ILE A O 1
ATOM 790 N N . LYS A 1 101 ? 5.016 -0.493 27.803 1.00 94.50 101 LYS A N 1
ATOM 791 C CA . LYS A 1 101 ? 6.331 -1.127 27.642 1.00 94.50 101 LYS A CA 1
ATOM 792 C C . LYS A 1 101 ? 6.197 -2.556 27.126 1.00 94.50 101 LYS A C 1
ATOM 794 O O . LYS A 1 101 ? 5.464 -3.353 27.700 1.00 94.50 101 LYS A O 1
ATOM 799 N N . GLY A 1 102 ? 7.001 -2.902 26.121 1.00 93.44 102 GLY A N 1
ATOM 800 C CA . GLY A 1 102 ? 7.109 -4.259 25.580 1.00 93.44 102 GLY A CA 1
ATOM 801 C C . GLY A 1 102 ? 6.136 -4.542 24.435 1.00 93.44 102 GLY A C 1
ATOM 802 O O . GLY A 1 102 ? 4.981 -4.131 24.458 1.00 93.44 102 GLY A O 1
ATOM 803 N N . PHE A 1 103 ? 6.618 -5.261 23.419 1.00 89.44 103 PHE A N 1
ATOM 804 C CA . PHE A 1 103 ? 5.834 -5.590 22.226 1.00 89.44 103 PHE A CA 1
ATOM 805 C C . PHE A 1 103 ? 4.595 -6.430 22.556 1.00 89.44 103 PHE A C 1
ATOM 807 O O . PHE A 1 103 ? 3.505 -6.103 22.103 1.00 89.44 103 PHE A O 1
ATOM 814 N N . THR A 1 104 ? 4.744 -7.467 23.385 1.00 92.94 104 THR A N 1
ATOM 815 C CA . THR A 1 104 ? 3.629 -8.343 23.773 1.00 92.94 104 THR A CA 1
ATOM 816 C C . THR A 1 104 ? 2.517 -7.558 24.465 1.00 92.94 104 THR A C 1
ATOM 818 O O . THR A 1 104 ? 1.386 -7.611 24.011 1.00 92.94 104 THR A O 1
ATOM 821 N N . ASN A 1 105 ? 2.851 -6.717 25.450 1.00 95.50 105 ASN A N 1
ATOM 822 C CA . ASN A 1 105 ? 1.864 -5.898 26.164 1.00 95.50 105 ASN A CA 1
ATOM 823 C C . ASN A 1 105 ? 1.123 -4.921 25.236 1.00 95.50 105 ASN A C 1
ATOM 825 O O . ASN A 1 105 ? -0.067 -4.685 25.407 1.00 95.50 105 ASN A O 1
ATOM 829 N N . LYS A 1 106 ? 1.816 -4.357 24.236 1.00 95.12 106 LYS A N 1
ATOM 830 C CA . LYS A 1 106 ? 1.196 -3.508 23.207 1.00 95.12 106 LYS A CA 1
ATOM 831 C C . LYS A 1 106 ? 0.179 -4.280 22.370 1.00 95.12 106 LYS A C 1
ATOM 833 O O . LYS A 1 106 ? -0.913 -3.783 22.112 1.00 95.12 106 LYS A O 1
ATOM 838 N N . VAL A 1 107 ? 0.541 -5.488 21.945 1.00 93.25 107 VAL A N 1
ATOM 839 C CA . VAL A 1 107 ? -0.346 -6.360 21.166 1.00 93.25 107 VAL A CA 1
ATOM 840 C C . VAL A 1 107 ? -1.535 -6.822 22.007 1.00 93.25 107 VAL A C 1
ATOM 842 O O . VAL A 1 107 ? -2.662 -6.777 21.519 1.00 93.25 107 VAL A O 1
ATOM 845 N N . ASP A 1 108 ? -1.305 -7.197 23.265 1.00 94.19 108 ASP A N 1
ATOM 846 C CA . ASP A 1 108 ? -2.356 -7.610 24.196 1.00 94.19 108 ASP A CA 1
ATOM 847 C C . ASP A 1 108 ? -3.342 -6.467 24.448 1.00 94.19 108 ASP A C 1
ATOM 849 O O . ASP A 1 108 ? -4.548 -6.669 24.329 1.00 94.19 108 ASP A O 1
ATOM 853 N N . PHE A 1 109 ? -2.849 -5.242 24.658 1.00 96.00 109 PHE A N 1
ATOM 854 C CA . PHE A 1 109 ? -3.698 -4.055 24.765 1.00 96.00 109 PHE A CA 1
ATOM 855 C C . PHE A 1 109 ? -4.580 -3.863 23.523 1.00 96.00 109 PHE A C 1
ATOM 857 O O . PHE A 1 109 ? -5.789 -3.675 23.645 1.00 96.00 109 PHE A O 1
ATOM 864 N N . ILE A 1 110 ? -4.010 -3.948 22.315 1.00 95.25 110 ILE A N 1
ATOM 865 C CA . ILE A 1 110 ? -4.789 -3.835 21.071 1.00 95.25 110 ILE A CA 1
ATOM 866 C C . ILE A 1 110 ? -5.846 -4.948 20.997 1.00 95.25 110 ILE A C 1
ATOM 868 O O . ILE A 1 110 ? -7.001 -4.681 20.662 1.00 95.25 110 ILE A O 1
ATOM 872 N N . ALA A 1 111 ? -5.482 -6.188 21.329 1.00 94.69 111 ALA A N 1
ATOM 873 C CA . ALA A 1 111 ? -6.406 -7.318 21.329 1.00 94.69 111 ALA A CA 1
ATOM 874 C C . ALA A 1 111 ? -7.559 -7.118 22.331 1.00 94.69 111 ALA A C 1
ATOM 876 O O . ALA A 1 111 ? -8.718 -7.395 22.007 1.00 94.69 111 ALA A O 1
ATOM 877 N N . GLU A 1 112 ? -7.271 -6.577 23.516 1.00 95.12 112 GLU A N 1
ATOM 878 C CA . GLU A 1 112 ? -8.274 -6.202 24.514 1.00 95.12 112 GLU A CA 1
ATOM 879 C C . GLU A 1 112 ? -9.209 -5.103 24.000 1.00 95.12 112 GLU A C 1
ATOM 881 O O . GLU A 1 112 ? -10.426 -5.237 24.143 1.00 95.12 112 GLU A O 1
ATOM 886 N N . GLN A 1 113 ? -8.686 -4.073 23.321 1.00 95.69 113 GLN A N 1
ATOM 887 C CA . GLN A 1 113 ? -9.516 -3.034 22.699 1.00 95.69 113 GLN A CA 1
ATOM 888 C C . GLN A 1 113 ? -10.463 -3.615 21.641 1.00 95.69 113 GLN A C 1
ATOM 890 O O . GLN A 1 113 ? -11.644 -3.259 21.601 1.00 95.69 113 GLN A O 1
ATOM 895 N N . ILE A 1 114 ? -9.981 -4.552 20.820 1.00 94.50 114 ILE A N 1
ATOM 896 C CA . ILE A 1 114 ? -10.794 -5.236 19.805 1.00 94.50 114 ILE A CA 1
ATOM 897 C C . ILE A 1 114 ? -11.888 -6.088 20.449 1.00 94.50 114 ILE A C 1
ATOM 899 O O . ILE A 1 114 ? -13.033 -6.079 19.983 1.00 94.50 114 ILE A O 1
ATOM 903 N N . LYS A 1 115 ? -11.563 -6.801 21.530 1.00 93.94 115 LYS A N 1
ATOM 904 C CA . LYS A 1 115 ? -12.513 -7.637 22.271 1.00 93.94 115 LYS A CA 1
ATOM 905 C C . LYS A 1 115 ? -13.569 -6.807 23.005 1.00 93.94 115 LYS A C 1
ATOM 907 O O . LYS A 1 115 ? -14.732 -7.201 23.028 1.00 93.94 115 LYS A O 1
ATOM 912 N N . ALA A 1 116 ? -13.184 -5.668 23.577 1.00 95.12 116 ALA A N 1
ATOM 913 C CA . ALA A 1 116 ? -14.084 -4.771 24.299 1.00 95.12 116 ALA A CA 1
ATOM 914 C C . ALA A 1 116 ? -15.064 -4.026 23.374 1.00 95.12 116 ALA A C 1
ATOM 916 O O . ALA A 1 116 ? -16.100 -3.552 23.834 1.00 95.12 116 ALA A O 1
ATOM 917 N N . ASN A 1 117 ? -14.768 -3.946 22.070 1.00 95.19 117 ASN A N 1
ATOM 918 C CA . ASN A 1 117 ? -15.551 -3.185 21.095 1.00 95.19 117 ASN A CA 1
ATOM 919 C C . ASN A 1 117 ? -16.008 -4.047 19.897 1.00 95.19 117 ASN A C 1
ATOM 921 O O . ASN A 1 117 ? -15.654 -3.740 18.754 1.00 95.19 117 ASN A O 1
ATOM 925 N N . PRO A 1 118 ? -16.807 -5.114 20.107 1.00 92.94 118 PRO A N 1
ATOM 926 C CA . PRO A 1 118 ? -17.126 -6.091 19.059 1.00 92.94 118 PRO A CA 1
ATOM 927 C C . PRO A 1 118 ? -17.934 -5.509 17.887 1.00 92.94 118 PRO A C 1
ATOM 929 O O . PRO A 1 118 ? -17.767 -5.956 16.757 1.00 92.94 118 PRO A O 1
ATOM 932 N N . GLY A 1 119 ? -18.782 -4.503 18.131 1.00 93.88 119 GLY A N 1
ATOM 933 C CA . GLY A 1 119 ? -19.610 -3.869 17.095 1.00 93.88 119 GLY A CA 1
ATOM 934 C C . GLY A 1 119 ? -18.970 -2.665 16.398 1.00 93.88 119 GLY A C 1
ATOM 935 O O . GLY A 1 119 ? -19.453 -2.246 15.347 1.00 93.88 119 GLY A O 1
ATOM 936 N N . LYS A 1 120 ? -17.891 -2.096 16.950 1.00 96.38 120 LYS A N 1
ATOM 937 C CA . LYS A 1 120 ? -17.249 -0.906 16.373 1.00 96.38 120 LYS A CA 1
ATOM 938 C C . LYS A 1 120 ? -16.267 -1.304 15.292 1.00 96.38 120 LYS A C 1
ATOM 940 O O . LYS A 1 120 ? -15.545 -2.286 15.452 1.00 96.38 120 LYS A O 1
ATOM 945 N N . LYS A 1 121 ? -16.196 -0.531 14.215 1.00 97.19 121 LYS A N 1
ATOM 946 C CA . LYS A 1 121 ? -15.118 -0.683 13.234 1.00 97.19 121 LYS A CA 1
ATOM 947 C C . LYS A 1 121 ? -13.809 -0.181 13.840 1.00 97.19 121 LYS A C 1
ATOM 949 O O . LYS A 1 121 ? -13.826 0.718 14.680 1.00 97.19 121 LYS A O 1
ATOM 954 N N . MET A 1 122 ? -12.687 -0.777 13.453 1.00 96.75 122 MET A N 1
ATOM 955 C CA . MET A 1 122 ? -11.381 -0.407 14.000 1.00 96.75 122 MET A CA 1
ATOM 956 C C . MET A 1 122 ? -10.353 -0.190 12.903 1.00 96.75 122 MET A C 1
ATOM 958 O O . MET A 1 122 ? -10.247 -1.017 12.002 1.00 96.75 122 MET A O 1
ATOM 962 N N . ILE A 1 123 ? -9.573 0.881 13.021 1.00 97.50 123 ILE A N 1
ATOM 963 C CA . ILE A 1 123 ? -8.369 1.123 12.226 1.00 97.50 123 ILE A CA 1
ATOM 964 C C . ILE A 1 123 ? -7.170 1.013 13.157 1.00 97.50 123 ILE A C 1
ATOM 966 O O . ILE A 1 123 ? -7.112 1.666 14.198 1.00 97.50 123 ILE A O 1
ATOM 970 N N . LEU A 1 124 ? -6.228 0.168 12.769 1.00 97.31 124 LEU A N 1
ATOM 971 C CA . LEU A 1 124 ? -4.952 -0.029 13.430 1.00 97.31 124 LEU A CA 1
ATOM 972 C C . LEU A 1 124 ? -3.884 0.461 12.452 1.00 97.31 124 LEU A C 1
ATOM 974 O O . LEU A 1 124 ? -3.592 -0.240 11.483 1.00 97.31 124 LEU A O 1
ATOM 978 N N . ASP A 1 125 ? -3.342 1.655 12.668 1.00 97.25 125 ASP A N 1
ATOM 979 C CA . ASP A 1 125 ? -2.256 2.182 11.840 1.00 97.25 125 ASP A CA 1
ATOM 980 C C . ASP A 1 125 ? -0.929 1.961 12.559 1.00 97.25 125 ASP A C 1
ATOM 982 O O . ASP A 1 125 ? -0.497 2.733 13.410 1.00 97.25 125 ASP A O 1
ATOM 986 N N . PHE A 1 126 ? -0.312 0.825 12.264 1.00 95.75 126 PHE A N 1
ATOM 987 C CA . PHE A 1 126 ? 0.960 0.427 12.848 1.00 95.75 126 PHE A CA 1
ATOM 988 C C . PHE A 1 126 ? 1.885 0.039 11.706 1.00 95.75 126 PHE A C 1
ATOM 990 O O . PHE A 1 126 ? 2.042 -1.152 11.439 1.00 95.75 126 PHE A O 1
ATOM 997 N N . PRO A 1 127 ? 2.487 1.016 11.009 1.00 93.94 127 PRO A N 1
ATOM 998 C CA . PRO A 1 127 ? 3.326 0.733 9.858 1.00 93.94 127 PRO A CA 1
ATOM 999 C C . PRO A 1 127 ? 4.589 -0.010 10.302 1.00 93.94 127 PRO A C 1
ATOM 1001 O O . PRO A 1 127 ? 5.456 0.526 11.001 1.00 93.94 127 PRO A O 1
ATOM 1004 N N . LEU A 1 128 ? 4.680 -1.270 9.887 1.00 93.81 128 LEU A N 1
ATOM 1005 C CA . LEU A 1 128 ? 5.772 -2.191 10.145 1.00 93.81 128 LEU A CA 1
ATOM 1006 C C . LEU A 1 128 ? 6.567 -2.397 8.861 1.00 93.81 128 LEU A C 1
ATOM 1008 O O . LEU A 1 128 ? 6.030 -2.798 7.827 1.00 93.81 128 LEU A O 1
ATOM 1012 N N . PHE A 1 129 ? 7.876 -2.178 8.952 1.00 94.50 129 PHE A N 1
ATOM 1013 C CA . PHE A 1 129 ? 8.767 -2.592 7.881 1.00 94.50 129 PHE A CA 1
ATOM 1014 C C . PHE A 1 129 ? 8.675 -4.105 7.686 1.00 94.50 129 PHE A C 1
ATOM 1016 O O . PHE A 1 129 ? 8.828 -4.883 8.636 1.00 94.50 129 PHE A O 1
ATOM 1023 N N . MET A 1 130 ? 8.489 -4.516 6.436 1.00 93.75 130 MET A N 1
ATOM 1024 C CA . MET A 1 130 ? 8.547 -5.914 6.044 1.00 93.75 130 MET A CA 1
ATOM 1025 C C . MET A 1 130 ? 9.499 -6.096 4.873 1.00 93.75 130 MET A C 1
ATOM 1027 O O . MET A 1 130 ? 9.419 -5.382 3.877 1.00 93.75 130 MET A O 1
ATOM 1031 N N . LYS A 1 131 ? 10.366 -7.110 4.970 1.00 92.94 131 LYS A N 1
ATOM 1032 C CA . LYS A 1 131 ? 11.309 -7.465 3.898 1.00 92.94 131 LYS A CA 1
ATOM 1033 C C . LYS A 1 131 ? 10.595 -7.760 2.577 1.00 92.94 131 LYS A C 1
ATOM 1035 O O . LYS A 1 131 ? 11.157 -7.555 1.515 1.00 92.94 131 LYS A O 1
ATOM 1040 N N . GLU A 1 132 ? 9.360 -8.249 2.653 1.00 95.19 132 GLU A N 1
ATOM 1041 C CA . GLU A 1 132 ? 8.500 -8.549 1.514 1.00 95.19 132 GLU A CA 1
ATOM 1042 C C . GLU A 1 132 ? 8.094 -7.289 0.728 1.00 95.19 132 GLU A C 1
ATOM 1044 O O . GLU A 1 132 ? 7.802 -7.367 -0.461 1.00 95.19 132 GLU A O 1
ATOM 1049 N N . PHE A 1 133 ? 8.136 -6.122 1.375 1.00 94.50 133 PHE A N 1
ATOM 1050 C CA . PHE A 1 133 ? 7.864 -4.820 0.768 1.00 94.50 133 PHE A CA 1
ATOM 1051 C C . PHE A 1 133 ? 9.136 -4.027 0.445 1.00 94.50 133 PHE A C 1
ATOM 1053 O O . PHE A 1 133 ? 9.044 -2.867 0.042 1.00 94.50 133 PHE A O 1
ATOM 1060 N N . SER A 1 134 ? 10.312 -4.641 0.622 1.00 91.19 134 SER A N 1
ATOM 1061 C CA . SER A 1 134 ? 11.610 -3.983 0.470 1.00 91.19 134 SER A CA 1
ATOM 1062 C C . SER A 1 134 ? 11.842 -3.479 -0.951 1.00 91.19 134 SER A C 1
ATOM 1064 O O . SER A 1 134 ? 11.501 -4.151 -1.925 1.00 91.19 134 SER A O 1
ATOM 1066 N N . PHE A 1 135 ? 12.468 -2.308 -1.067 1.00 85.50 135 PHE A N 1
ATOM 1067 C CA . PHE A 1 135 ? 12.926 -1.770 -2.351 1.00 85.50 135 PHE A CA 1
ATOM 1068 C C . PHE A 1 135 ? 14.410 -2.097 -2.603 1.00 85.50 135 PHE A C 1
ATOM 1070 O O . PHE A 1 135 ? 14.842 -2.270 -3.749 1.00 85.50 135 PHE A O 1
ATOM 1077 N N . LYS A 1 136 ? 15.183 -2.246 -1.522 1.00 87.19 136 LYS A N 1
ATOM 1078 C CA . LYS A 1 136 ? 16.546 -2.787 -1.514 1.00 87.19 136 LYS A CA 1
ATOM 1079 C C . LYS A 1 136 ? 16.588 -4.253 -1.933 1.00 87.19 136 LYS A C 1
ATOM 1081 O O . LYS A 1 136 ? 15.690 -5.026 -1.598 1.00 87.19 136 LYS A O 1
ATOM 1086 N N . GLY A 1 137 ? 17.666 -4.619 -2.622 1.00 77.44 137 GLY A N 1
ATOM 1087 C CA . GLY A 1 137 ? 17.946 -5.974 -3.102 1.00 77.44 137 GLY A CA 1
ATOM 1088 C C . GLY A 1 137 ? 17.419 -6.266 -4.509 1.00 77.44 137 GLY A C 1
ATOM 1089 O O . GLY A 1 137 ? 17.865 -7.229 -5.121 1.00 77.44 137 GLY A O 1
ATOM 1090 N N . GLY A 1 138 ? 16.523 -5.426 -5.040 1.00 84.69 138 GLY A N 1
ATOM 1091 C CA . GLY A 1 138 ? 16.068 -5.489 -6.435 1.00 84.69 138 GLY A CA 1
ATOM 1092 C C . GLY A 1 138 ? 16.353 -4.190 -7.185 1.00 84.69 138 GLY A C 1
ATOM 1093 O O . GLY A 1 138 ? 17.152 -4.152 -8.120 1.00 84.69 138 GLY A O 1
ATOM 1094 N N . TRP A 1 139 ? 15.718 -3.103 -6.745 1.00 94.69 139 TRP A N 1
ATOM 1095 C CA . TRP A 1 139 ? 15.813 -1.795 -7.400 1.00 94.69 139 TRP A CA 1
ATOM 1096 C C . TRP A 1 139 ? 16.956 -0.940 -6.870 1.00 94.69 139 TRP A C 1
ATOM 1098 O O . TRP A 1 139 ? 17.544 -0.158 -7.619 1.00 94.69 139 TRP A O 1
ATOM 1108 N N . LEU A 1 140 ? 17.268 -1.096 -5.581 1.00 94.38 140 LEU A N 1
ATOM 1109 C CA . LEU A 1 140 ? 18.350 -0.390 -4.905 1.00 94.38 140 LEU A CA 1
ATOM 1110 C C . LEU A 1 140 ? 19.412 -1.354 -4.371 1.00 94.38 140 LEU A C 1
ATOM 1112 O O . LEU A 1 140 ? 19.087 -2.448 -3.902 1.00 94.38 140 LEU A O 1
ATOM 1116 N N . ASP A 1 141 ? 20.667 -0.909 -4.385 1.00 92.00 141 ASP A N 1
ATOM 1117 C CA . ASP A 1 141 ? 21.770 -1.538 -3.658 1.00 92.00 141 ASP A CA 1
ATOM 1118 C C . ASP A 1 141 ? 21.652 -1.305 -2.134 1.00 92.00 141 ASP A C 1
ATOM 1120 O O . ASP A 1 141 ? 20.798 -0.551 -1.650 1.00 92.00 141 ASP A O 1
ATOM 1124 N N . ASP A 1 142 ? 22.534 -1.925 -1.346 1.00 88.12 142 ASP A N 1
ATOM 1125 C CA . ASP A 1 142 ? 22.523 -1.799 0.121 1.00 88.12 142 ASP A CA 1
ATOM 1126 C C . ASP A 1 142 ? 22.726 -0.355 0.614 1.00 88.12 142 ASP A C 1
ATOM 1128 O O . ASP A 1 142 ? 22.265 0.013 1.706 1.00 88.12 142 ASP A O 1
ATOM 1132 N N . LYS A 1 143 ? 23.375 0.477 -0.213 1.00 88.44 143 LYS A N 1
ATOM 1133 C CA . LYS A 1 143 ? 23.642 1.900 0.031 1.00 88.44 143 LYS A CA 1
ATOM 1134 C C . LYS A 1 143 ? 22.470 2.797 -0.383 1.00 88.44 143 LYS A C 1
ATOM 1136 O O . LYS A 1 143 ? 22.489 3.982 -0.063 1.00 88.44 143 LYS A O 1
ATOM 1141 N N . GLY A 1 144 ? 21.442 2.249 -1.033 1.00 89.00 144 GLY A N 1
ATOM 1142 C CA . GLY A 1 144 ? 20.262 2.976 -1.492 1.00 89.00 144 GLY A CA 1
ATOM 1143 C C . GLY A 1 144 ? 20.403 3.623 -2.874 1.00 89.00 144 GLY A C 1
ATOM 1144 O O . GLY A 1 144 ? 19.550 4.433 -3.233 1.00 89.00 144 GLY A O 1
ATOM 1145 N N . ASN A 1 145 ? 21.437 3.288 -3.649 1.00 94.00 145 ASN A N 1
ATOM 1146 C CA . ASN A 1 145 ? 21.566 3.730 -5.040 1.00 94.00 145 ASN A CA 1
ATOM 1147 C C . ASN A 1 145 ? 20.817 2.781 -5.972 1.00 94.00 145 ASN A C 1
ATOM 1149 O O . ASN A 1 145 ? 20.697 1.597 -5.673 1.00 94.00 145 ASN A O 1
ATOM 1153 N N . LEU A 1 146 ? 20.383 3.270 -7.135 1.00 95.88 146 LEU A N 1
ATOM 1154 C CA . LEU A 1 146 ? 19.844 2.404 -8.186 1.00 95.88 146 LEU A CA 1
ATOM 1155 C C . LEU A 1 146 ? 20.860 1.319 -8.573 1.00 95.88 146 LEU A C 1
ATOM 1157 O O . LEU A 1 146 ? 22.048 1.612 -8.749 1.00 95.88 146 LEU A O 1
ATOM 1161 N N . THR A 1 147 ? 20.383 0.087 -8.742 1.00 96.88 147 THR A N 1
ATOM 1162 C CA . THR A 1 147 ? 21.179 -1.004 -9.321 1.00 96.88 147 THR A CA 1
ATOM 1163 C C . THR A 1 147 ? 21.509 -0.709 -10.786 1.00 96.88 147 THR A C 1
ATOM 1165 O O . THR A 1 147 ? 20.842 0.100 -11.435 1.00 96.88 147 THR A O 1
ATOM 1168 N N . ASP A 1 148 ? 22.540 -1.353 -11.337 1.00 97.25 148 ASP A N 1
ATOM 1169 C CA . ASP A 1 148 ? 22.924 -1.123 -12.739 1.00 97.25 148 ASP A CA 1
ATOM 1170 C C . ASP A 1 148 ? 21.828 -1.565 -13.712 1.00 97.25 148 ASP A C 1
ATOM 1172 O O . ASP A 1 148 ? 21.561 -0.866 -14.688 1.00 97.25 148 ASP A O 1
ATOM 1176 N N . TYR A 1 149 ? 21.099 -2.632 -13.371 1.00 97.56 149 TYR A N 1
ATOM 1177 C CA . TYR A 1 149 ? 19.870 -3.011 -14.061 1.00 97.56 149 TYR A CA 1
ATOM 1178 C C . TYR A 1 149 ? 18.843 -1.866 -14.076 1.00 97.56 149 TYR A C 1
ATOM 1180 O O . TYR A 1 149 ? 18.351 -1.490 -15.137 1.00 97.56 149 TYR A O 1
ATOM 1188 N N . ALA A 1 150 ? 18.537 -1.270 -12.915 1.00 97.44 150 ALA A N 1
ATOM 1189 C CA . ALA A 1 150 ? 17.539 -0.204 -12.822 1.00 97.44 150 ALA A CA 1
ATOM 1190 C C . ALA A 1 150 ? 17.962 1.062 -13.590 1.00 97.44 150 ALA A C 1
ATOM 1192 O O . ALA A 1 150 ? 17.132 1.695 -14.243 1.00 97.44 150 ALA A O 1
ATOM 1193 N N . LYS A 1 151 ? 19.254 1.419 -13.553 1.00 97.69 151 LYS A N 1
ATOM 1194 C CA . LYS A 1 151 ? 19.803 2.533 -14.344 1.00 97.69 151 LYS A CA 1
ATOM 1195 C C . LYS A 1 151 ? 19.653 2.282 -15.842 1.00 97.69 151 LYS A C 1
ATOM 1197 O O . LYS A 1 151 ? 19.215 3.179 -16.556 1.00 97.69 151 LYS A O 1
ATOM 1202 N N . GLU A 1 152 ? 20.009 1.087 -16.311 1.00 98.19 152 GLU A N 1
ATOM 1203 C CA . GLU A 1 152 ? 19.938 0.741 -17.731 1.00 98.19 152 GLU A CA 1
ATOM 1204 C C . GLU A 1 152 ? 18.491 0.688 -18.232 1.00 98.19 152 GLU A C 1
ATOM 1206 O O . GLU A 1 152 ? 18.178 1.259 -19.279 1.00 98.19 152 GLU A O 1
ATOM 1211 N N . LEU A 1 153 ? 17.591 0.097 -17.442 1.00 98.31 153 LEU A N 1
ATOM 1212 C CA . LEU A 1 153 ? 16.158 0.074 -17.719 1.00 98.31 153 LEU A CA 1
ATOM 1213 C C . LEU A 1 153 ? 15.588 1.493 -17.879 1.00 98.31 153 LEU A C 1
ATOM 1215 O O . LEU A 1 153 ? 14.866 1.761 -18.836 1.00 98.31 153 LEU A O 1
ATOM 1219 N N . LEU A 1 154 ? 15.926 2.423 -16.980 1.00 98.00 154 LEU A N 1
ATOM 1220 C CA . LEU A 1 154 ? 15.488 3.818 -17.097 1.00 98.00 154 LEU A CA 1
ATOM 1221 C C . LEU A 1 154 ? 16.121 4.511 -18.309 1.00 98.00 154 LEU A C 1
ATOM 1223 O O . LEU A 1 154 ? 15.425 5.186 -19.066 1.00 98.00 154 LEU A O 1
ATOM 1227 N N . ARG A 1 155 ? 17.427 4.321 -18.531 1.00 98.12 155 ARG A N 1
ATOM 1228 C CA . ARG A 1 155 ? 18.177 4.965 -19.619 1.00 98.12 155 ARG A CA 1
ATOM 1229 C C . ARG A 1 155 ? 17.622 4.599 -20.995 1.00 98.12 155 ARG A C 1
ATOM 1231 O O . ARG A 1 155 ? 17.410 5.493 -21.814 1.00 98.12 155 ARG A O 1
ATOM 1238 N N . ARG A 1 156 ? 17.382 3.310 -21.260 1.00 97.75 156 ARG A N 1
ATOM 1239 C CA . ARG A 1 156 ? 16.866 2.836 -22.559 1.00 97.75 156 ARG A CA 1
ATOM 1240 C C . ARG A 1 156 ? 15.414 3.242 -22.825 1.00 97.75 156 ARG A C 1
ATOM 1242 O O . ARG A 1 156 ? 14.986 3.227 -23.972 1.00 97.75 156 ARG A O 1
ATOM 1249 N N . ASN A 1 157 ? 14.698 3.651 -21.778 1.00 98.38 157 ASN A N 1
ATOM 1250 C CA . ASN A 1 157 ? 13.324 4.144 -21.833 1.00 98.38 157 ASN A CA 1
ATOM 1251 C C . ASN A 1 157 ? 13.234 5.664 -21.603 1.00 98.38 157 ASN A C 1
ATOM 1253 O O . ASN A 1 157 ? 12.199 6.157 -21.171 1.00 98.38 157 ASN A O 1
ATOM 1257 N N . GLU A 1 158 ? 14.304 6.421 -21.881 1.00 97.88 158 GLU A N 1
ATOM 1258 C CA . GLU A 1 158 ? 14.310 7.897 -21.838 1.00 97.88 158 GLU A CA 1
ATOM 1259 C C . GLU A 1 158 ? 13.953 8.494 -20.457 1.00 97.88 158 GLU A C 1
ATOM 1261 O O . GLU A 1 158 ? 13.529 9.643 -20.361 1.00 97.88 158 GLU A O 1
ATOM 1266 N N . ASN A 1 159 ? 14.164 7.737 -19.373 1.00 96.50 159 ASN A N 1
ATOM 1267 C CA . ASN A 1 159 ? 13.725 8.046 -18.002 1.00 96.50 159 ASN A CA 1
ATOM 1268 C C . ASN A 1 159 ? 12.199 8.189 -17.830 1.00 96.50 159 ASN A C 1
ATOM 1270 O O . ASN A 1 159 ? 11.741 8.780 -16.852 1.00 96.50 159 ASN A O 1
ATOM 1274 N N . ASP A 1 160 ? 11.408 7.638 -18.749 1.00 97.81 160 ASP A N 1
ATOM 1275 C CA . ASP A 1 160 ? 9.959 7.522 -18.611 1.00 97.81 160 ASP A CA 1
ATOM 1276 C C . ASP A 1 160 ? 9.628 6.302 -17.733 1.00 97.81 160 ASP A C 1
ATOM 1278 O O . ASP A 1 160 ? 9.874 5.157 -18.121 1.00 97.81 160 ASP A O 1
ATOM 1282 N N . GLU A 1 161 ? 9.101 6.547 -16.526 1.00 96.56 161 GLU A N 1
ATOM 1283 C CA . GLU A 1 161 ? 8.828 5.493 -15.537 1.00 96.56 161 GLU A CA 1
ATOM 1284 C C . GLU A 1 161 ? 7.810 4.455 -16.036 1.00 96.56 161 GLU A C 1
ATOM 1286 O O . GLU A 1 161 ? 7.951 3.274 -15.717 1.00 96.56 161 GLU A O 1
ATOM 1291 N N . GLU A 1 162 ? 6.809 4.859 -16.825 1.00 97.31 162 GLU A N 1
ATOM 1292 C CA . GLU A 1 162 ? 5.780 3.939 -17.320 1.00 97.31 162 GLU A CA 1
ATOM 1293 C C . GLU A 1 162 ? 6.313 3.097 -18.486 1.00 97.31 162 GLU A C 1
ATOM 1295 O O . GLU A 1 162 ? 6.077 1.887 -18.529 1.00 97.31 162 GLU A O 1
ATOM 1300 N N . LYS A 1 163 ? 7.072 3.696 -19.416 1.00 98.12 163 LYS A N 1
ATOM 1301 C CA . LYS A 1 163 ? 7.753 2.925 -20.473 1.00 98.12 163 LYS A CA 1
ATOM 1302 C C . LYS A 1 163 ? 8.751 1.933 -19.872 1.00 98.12 163 LYS A C 1
ATOM 1304 O O . LYS A 1 163 ? 8.751 0.770 -20.266 1.00 98.12 163 LYS A O 1
ATOM 1309 N N . ALA A 1 164 ? 9.542 2.367 -18.888 1.00 98.38 164 ALA A N 1
ATOM 1310 C CA . ALA A 1 164 ? 10.498 1.520 -18.178 1.00 98.38 164 ALA A CA 1
ATOM 1311 C C . ALA A 1 164 ? 9.819 0.347 -17.457 1.00 98.38 164 ALA A C 1
ATOM 1313 O O . ALA A 1 164 ? 10.290 -0.784 -17.546 1.00 98.38 164 ALA A O 1
ATOM 1314 N N . MET A 1 165 ? 8.685 0.585 -16.795 1.00 98.19 165 MET A N 1
ATOM 1315 C CA . MET A 1 165 ? 7.884 -0.480 -16.186 1.00 98.19 165 MET A CA 1
ATOM 1316 C C . MET A 1 165 ? 7.386 -1.493 -17.226 1.00 98.19 165 MET A C 1
ATOM 1318 O O . MET A 1 165 ? 7.491 -2.697 -17.005 1.00 98.19 165 MET A O 1
ATOM 1322 N N . LYS A 1 166 ? 6.871 -1.027 -18.371 1.00 98.38 166 LYS A N 1
ATOM 1323 C CA . LYS A 1 166 ? 6.403 -1.911 -19.453 1.00 98.38 166 LYS A CA 1
ATOM 1324 C C . LYS A 1 166 ? 7.542 -2.745 -20.046 1.00 98.38 166 LYS A C 1
ATOM 1326 O O . LYS A 1 166 ? 7.356 -3.936 -20.266 1.00 98.38 166 LYS A O 1
ATOM 1331 N N . ASP A 1 167 ? 8.717 -2.151 -20.260 1.00 98.38 167 ASP A N 1
ATOM 1332 C CA . ASP A 1 167 ? 9.918 -2.885 -20.691 1.00 98.38 167 ASP A CA 1
ATOM 1333 C C . ASP A 1 167 ? 10.326 -3.930 -19.644 1.00 98.38 167 ASP A C 1
ATOM 1335 O O . ASP A 1 167 ? 10.561 -5.084 -19.985 1.00 98.38 167 ASP A O 1
ATOM 1339 N N . TRP A 1 168 ? 10.315 -3.581 -18.354 1.00 98.56 168 TRP A N 1
ATOM 1340 C CA . TRP A 1 168 ? 10.579 -4.538 -17.275 1.00 98.56 168 TRP A CA 1
ATOM 1341 C C . TRP A 1 168 ? 9.605 -5.719 -17.261 1.00 98.56 168 TRP A C 1
ATOM 1343 O O . TRP A 1 168 ? 10.024 -6.864 -17.069 1.00 98.56 168 TRP A O 1
ATOM 1353 N N . PHE A 1 169 ? 8.319 -5.461 -17.501 1.00 98.50 169 PHE A N 1
ATOM 1354 C CA . PHE A 1 169 ? 7.327 -6.518 -17.650 1.00 98.50 169 PHE A CA 1
ATOM 1355 C C . PHE A 1 169 ? 7.624 -7.436 -18.839 1.00 98.50 169 PHE A C 1
ATOM 1357 O O . PHE A 1 169 ? 7.377 -8.627 -18.733 1.00 98.50 169 PHE A O 1
ATOM 1364 N N . ASP A 1 170 ? 8.180 -6.955 -19.947 1.00 97.88 170 ASP A N 1
ATOM 1365 C CA . ASP A 1 170 ? 8.504 -7.827 -21.086 1.00 97.88 170 ASP A CA 1
ATOM 1366 C C . ASP A 1 170 ? 9.847 -8.544 -20.924 1.00 97.88 170 ASP A C 1
ATOM 1368 O O . ASP A 1 170 ? 9.986 -9.715 -21.279 1.00 97.88 170 ASP A O 1
ATOM 1372 N N . ASN A 1 171 ? 10.842 -7.867 -20.355 1.00 97.50 171 ASN A N 1
ATOM 1373 C CA . ASN A 1 171 ? 12.194 -8.399 -20.224 1.00 97.50 171 ASN A CA 1
ATOM 1374 C C . ASN A 1 171 ? 12.385 -9.300 -18.986 1.00 97.50 171 ASN A C 1
ATOM 1376 O O . ASN A 1 171 ? 13.429 -9.934 -18.835 1.00 97.50 171 ASN A O 1
ATOM 1380 N N . GLN A 1 172 ? 11.376 -9.372 -18.109 1.00 97.94 172 GLN A N 1
ATOM 1381 C CA . GLN A 1 172 ? 11.317 -10.260 -16.942 1.00 97.94 172 GLN A CA 1
ATOM 1382 C C . GLN A 1 172 ? 12.512 -10.113 -15.982 1.00 97.94 172 GLN A C 1
ATOM 1384 O O . GLN A 1 172 ? 12.928 -11.080 -15.340 1.00 97.94 172 GLN A O 1
ATOM 1389 N N . GLY A 1 173 ? 13.065 -8.903 -15.867 1.00 97.25 173 GLY A N 1
ATOM 1390 C CA . GLY A 1 173 ? 14.214 -8.631 -15.004 1.00 97.25 173 GLY A CA 1
ATOM 1391 C C . GLY A 1 173 ? 15.561 -8.964 -15.647 1.00 97.25 173 GLY A C 1
ATOM 1392 O O . GLY A 1 173 ? 16.530 -9.200 -14.927 1.00 97.25 173 GLY A O 1
ATOM 1393 N N . ARG A 1 174 ? 15.654 -9.026 -16.982 1.00 97.81 174 ARG A N 1
ATOM 1394 C CA . ARG A 1 174 ? 16.912 -9.309 -17.693 1.00 97.81 174 ARG A CA 1
ATOM 1395 C C . ARG A 1 174 ? 17.150 -8.334 -18.838 1.00 97.81 174 ARG A C 1
ATOM 1397 O O . ARG A 1 174 ? 16.352 -8.252 -19.763 1.00 97.81 174 ARG A O 1
ATOM 1404 N N . ILE A 1 175 ? 18.285 -7.642 -18.806 1.00 97.56 175 ILE A N 1
ATOM 1405 C CA . ILE A 1 175 ? 18.772 -6.814 -19.918 1.00 97.56 175 ILE A CA 1
ATOM 1406 C C . ILE A 1 175 ? 20.216 -7.225 -20.176 1.00 97.56 175 ILE A C 1
ATOM 1408 O O . ILE A 1 175 ? 21.083 -6.926 -19.362 1.00 97.56 175 ILE A O 1
ATOM 1412 N N . GLU A 1 176 ? 20.471 -7.911 -21.292 1.00 95.44 176 GLU A N 1
ATOM 1413 C CA . GLU A 1 176 ? 21.795 -8.478 -21.594 1.00 95.44 176 GLU A CA 1
ATOM 1414 C C . GLU A 1 176 ? 22.305 -9.332 -20.410 1.00 95.44 176 GLU A C 1
ATOM 1416 O O . GLU A 1 176 ? 21.615 -10.263 -19.988 1.00 95.44 176 GLU A O 1
ATOM 1421 N N . ASP A 1 177 ? 23.468 -8.993 -19.847 1.00 96.75 177 ASP A N 1
ATOM 1422 C CA . ASP A 1 177 ? 24.060 -9.661 -18.681 1.00 96.75 177 ASP A CA 1
ATOM 1423 C C . ASP A 1 177 ? 23.556 -9.105 -17.331 1.00 96.75 177 ASP A C 1
ATOM 1425 O O . ASP A 1 177 ? 23.896 -9.630 -16.267 1.00 96.75 177 ASP A O 1
ATOM 1429 N N . LEU A 1 178 ? 22.742 -8.043 -17.339 1.00 97.25 178 LEU A N 1
ATOM 1430 C CA . LEU A 1 178 ? 22.200 -7.427 -16.130 1.00 97.25 178 LEU A CA 1
ATOM 1431 C C . LEU A 1 178 ? 20.984 -8.203 -15.621 1.00 97.25 178 LEU A C 1
ATOM 1433 O O . LEU A 1 178 ? 20.037 -8.484 -16.361 1.00 97.25 178 LEU A O 1
ATOM 1437 N N . VAL A 1 179 ? 20.988 -8.476 -14.317 1.00 96.56 179 VAL A N 1
ATOM 1438 C CA . VAL A 1 179 ? 19.895 -9.152 -13.614 1.00 96.56 179 VAL A CA 1
ATOM 1439 C C . VAL A 1 179 ? 19.230 -8.174 -12.654 1.00 96.56 179 VAL A C 1
ATOM 1441 O O . VAL A 1 179 ? 19.869 -7.626 -11.756 1.00 96.56 179 VAL A O 1
ATOM 1444 N N . GLY A 1 180 ? 17.940 -7.965 -12.867 1.00 96.25 180 GLY A N 1
ATOM 1445 C CA . GLY A 1 180 ? 17.036 -7.223 -12.007 1.00 96.25 180 GLY A CA 1
ATOM 1446 C C . GLY A 1 180 ? 16.010 -8.133 -11.333 1.00 96.25 180 GLY A C 1
ATOM 1447 O O . GLY A 1 180 ? 16.067 -9.357 -11.467 1.00 96.25 180 GLY A O 1
ATOM 1448 N N . PRO A 1 181 ? 15.050 -7.543 -10.607 1.00 96.50 181 PRO A N 1
ATOM 1449 C CA . PRO A 1 181 ? 13.967 -8.309 -10.008 1.00 96.50 181 PRO A CA 1
ATOM 1450 C C . PRO A 1 181 ? 13.039 -8.879 -11.091 1.00 96.50 181 PRO A C 1
ATOM 1452 O O . PRO A 1 181 ? 12.722 -8.184 -12.053 1.00 96.50 181 PRO A O 1
ATOM 1455 N N . SER A 1 182 ? 12.548 -10.109 -10.931 1.00 97.50 182 SER A N 1
ATOM 1456 C CA . SER A 1 182 ? 11.462 -10.620 -11.778 1.00 97.50 182 SER A CA 1
ATOM 1457 C C . SER A 1 182 ? 10.135 -9.944 -11.393 1.00 97.50 182 SER A C 1
ATOM 1459 O O . SER A 1 182 ? 9.808 -9.916 -10.203 1.00 97.50 182 SER A O 1
ATOM 1461 N N . PRO A 1 183 ? 9.323 -9.447 -12.351 1.00 98.25 183 PRO A N 1
ATOM 1462 C CA . PRO A 1 183 ? 8.000 -8.892 -12.054 1.00 98.25 183 PRO A CA 1
ATOM 1463 C C . PRO A 1 183 ? 7.109 -9.849 -11.269 1.00 98.25 183 PRO A C 1
ATOM 1465 O O . PRO A 1 183 ? 6.442 -9.449 -10.313 1.00 98.25 183 PRO A O 1
ATOM 1468 N N . LYS A 1 184 ? 7.134 -11.131 -11.647 1.00 98.06 184 LYS A N 1
ATOM 1469 C CA . LYS A 1 184 ? 6.318 -12.164 -11.017 1.00 98.06 184 LYS A CA 1
ATOM 1470 C C . LYS A 1 184 ? 6.734 -12.404 -9.571 1.00 98.06 184 LYS A C 1
ATOM 1472 O O . LYS A 1 184 ? 5.885 -12.388 -8.685 1.00 98.06 184 LYS A O 1
ATOM 1477 N N . GLU A 1 185 ? 8.032 -12.571 -9.329 1.00 97.44 185 GLU A N 1
ATOM 1478 C CA . GLU A 1 185 ? 8.557 -12.780 -7.976 1.00 97.44 185 GLU A CA 1
ATOM 1479 C C . GLU A 1 185 ? 8.275 -11.571 -7.079 1.00 97.44 185 GLU A C 1
ATOM 1481 O O . GLU A 1 185 ? 7.904 -11.746 -5.921 1.00 97.44 185 GLU A O 1
ATOM 1486 N N . VAL A 1 186 ? 8.373 -10.349 -7.619 1.00 97.81 186 VAL A N 1
ATOM 1487 C CA . VAL A 1 186 ? 7.997 -9.126 -6.896 1.00 97.81 186 VAL A CA 1
ATOM 1488 C C . VAL A 1 186 ? 6.521 -9.158 -6.504 1.00 97.81 186 VAL A C 1
ATOM 1490 O O . VAL A 1 186 ? 6.210 -8.942 -5.334 1.00 97.81 186 VAL A O 1
ATOM 1493 N N . ALA A 1 187 ? 5.610 -9.461 -7.433 1.00 98.06 187 ALA A N 1
ATOM 1494 C CA . ALA A 1 187 ? 4.181 -9.538 -7.132 1.00 98.06 187 ALA A CA 1
ATOM 1495 C C . ALA A 1 187 ? 3.872 -10.602 -6.062 1.00 98.06 187 ALA A C 1
ATOM 1497 O O . ALA A 1 187 ? 3.177 -10.327 -5.080 1.00 98.06 187 ALA A O 1
ATOM 1498 N N . GLU A 1 188 ? 4.442 -11.799 -6.202 1.00 97.94 188 GLU A N 1
ATOM 1499 C CA . GLU A 1 188 ? 4.279 -12.902 -5.249 1.00 97.94 188 GLU A CA 1
ATOM 1500 C C . GLU A 1 188 ? 4.848 -12.557 -3.868 1.00 97.94 188 GLU A C 1
ATOM 1502 O O . GLU A 1 188 ? 4.238 -12.863 -2.838 1.00 97.94 188 GLU A O 1
ATOM 1507 N N . GLN A 1 189 ? 5.986 -11.864 -3.823 1.00 97.06 189 GLN A N 1
ATOM 1508 C CA . GLN A 1 189 ? 6.592 -11.397 -2.584 1.00 97.06 189 GLN A CA 1
ATOM 1509 C C . GLN A 1 189 ? 5.700 -10.364 -1.881 1.00 97.06 189 GLN A C 1
ATOM 1511 O O . GLN A 1 189 ? 5.456 -10.501 -0.680 1.00 97.06 189 GLN A O 1
ATOM 1516 N N . GLN A 1 190 ? 5.154 -9.383 -2.607 1.00 97.12 190 GLN A N 1
ATOM 1517 C CA . GLN A 1 190 ? 4.222 -8.395 -2.048 1.00 97.12 190 GLN A CA 1
ATOM 1518 C C . GLN A 1 190 ? 2.967 -9.080 -1.480 1.00 97.12 190 GLN A C 1
ATOM 1520 O O . GLN A 1 190 ? 2.585 -8.833 -0.334 1.00 97.12 190 GLN A O 1
ATOM 1525 N N . LEU A 1 191 ? 2.360 -10.009 -2.227 1.00 97.38 191 LEU A N 1
ATOM 1526 C CA . LEU A 1 191 ? 1.194 -10.774 -1.765 1.00 97.38 191 LEU A CA 1
ATOM 1527 C C . LEU A 1 191 ? 1.516 -11.643 -0.537 1.00 97.38 191 LEU A C 1
ATOM 1529 O O . LEU A 1 191 ? 0.718 -11.720 0.399 1.00 97.38 191 LEU A O 1
ATOM 1533 N N . SER A 1 192 ? 2.711 -12.234 -0.481 1.00 97.38 192 SER A N 1
ATOM 1534 C CA . SER A 1 192 ? 3.201 -12.958 0.698 1.00 97.38 192 SER A CA 1
ATOM 1535 C C . SER A 1 192 ? 3.332 -12.044 1.925 1.00 97.38 192 SER A C 1
ATOM 1537 O O . SER A 1 192 ? 2.963 -12.435 3.037 1.00 97.38 192 SER A O 1
ATOM 1539 N N . GLY A 1 193 ? 3.776 -10.797 1.734 1.00 96.75 193 GLY A N 1
ATOM 1540 C CA . GLY A 1 193 ? 3.798 -9.775 2.780 1.00 96.75 193 GLY A CA 1
ATOM 1541 C C . GLY A 1 193 ? 2.401 -9.460 3.322 1.00 96.75 193 GLY A C 1
ATOM 1542 O O . GLY A 1 193 ? 2.187 -9.480 4.539 1.00 96.75 193 GLY A O 1
ATOM 1543 N N . VAL A 1 194 ? 1.426 -9.258 2.429 1.00 97.12 194 VAL A N 1
ATOM 1544 C CA . VAL A 1 194 ? 0.012 -9.049 2.792 1.00 97.12 194 VAL A CA 1
ATOM 1545 C C . VAL A 1 194 ? -0.528 -10.238 3.588 1.00 97.12 194 VAL A C 1
ATOM 1547 O O . VAL A 1 194 ? -1.145 -10.054 4.640 1.00 97.12 194 VAL A O 1
ATOM 1550 N N . GLU A 1 195 ? -0.256 -11.465 3.145 1.00 96.56 195 GLU A N 1
ATOM 1551 C CA . GLU A 1 195 ? -0.730 -12.664 3.837 1.00 96.56 195 GLU A CA 1
ATOM 1552 C C . GLU A 1 195 ? -0.049 -12.860 5.197 1.00 96.56 195 GLU A C 1
ATOM 1554 O O . GLU A 1 195 ? -0.675 -13.293 6.168 1.00 96.56 195 GLU A O 1
ATOM 1559 N N . ARG A 1 196 ? 1.224 -12.486 5.329 1.00 96.12 196 ARG A N 1
ATOM 1560 C CA . ARG A 1 196 ? 1.924 -12.507 6.615 1.00 96.12 196 ARG A CA 1
ATOM 1561 C C . ARG A 1 196 ? 1.316 -11.510 7.608 1.00 96.12 196 ARG A C 1
ATOM 1563 O O . ARG A 1 196 ? 1.124 -11.884 8.769 1.00 96.12 196 ARG A O 1
ATOM 1570 N N . LEU A 1 197 ? 0.949 -10.301 7.172 1.00 95.62 197 LEU A N 1
ATOM 1571 C CA . LEU A 1 197 ? 0.185 -9.352 7.999 1.00 95.62 197 LEU A CA 1
ATOM 1572 C C . LEU A 1 197 ? -1.184 -9.912 8.374 1.00 95.62 197 LEU A C 1
ATOM 1574 O O . LEU A 1 197 ? -1.585 -9.840 9.537 1.00 95.62 197 LEU A O 1
ATOM 1578 N N . ARG A 1 198 ? -1.881 -10.532 7.417 1.00 95.38 198 ARG A N 1
ATOM 1579 C CA . ARG A 1 198 ? -3.185 -11.157 7.649 1.00 95.38 198 ARG A CA 1
ATOM 1580 C C . ARG A 1 198 ? -3.107 -12.241 8.715 1.00 95.38 198 ARG A C 1
ATOM 1582 O O . ARG A 1 198 ? -3.896 -12.228 9.660 1.00 95.38 198 ARG A O 1
ATOM 1589 N N . LYS A 1 199 ? -2.140 -13.154 8.603 1.00 94.44 199 LYS A N 1
ATOM 1590 C CA . LYS A 1 199 ? -1.882 -14.206 9.598 1.00 94.44 199 LYS A CA 1
ATOM 1591 C C . LYS A 1 199 ? -1.525 -13.624 10.957 1.00 94.44 199 LYS A C 1
ATOM 1593 O O . LYS A 1 199 ? -1.954 -14.173 11.967 1.00 94.44 199 LYS A O 1
ATOM 1598 N N . PHE A 1 200 ? -0.753 -12.540 10.997 1.00 93.31 200 PHE A N 1
ATOM 1599 C CA . PHE A 1 200 ? -0.436 -11.853 12.245 1.00 93.31 200 PHE A CA 1
ATOM 1600 C C . PHE A 1 200 ? -1.698 -11.279 12.902 1.00 93.31 200 PHE A C 1
ATOM 1602 O O . PHE A 1 200 ? -1.999 -11.643 14.034 1.00 93.31 200 PHE A O 1
ATOM 1609 N N . ALA A 1 201 ? -2.483 -10.475 12.183 1.00 94.00 201 ALA A N 1
ATOM 1610 C CA . ALA A 1 201 ? -3.703 -9.863 12.705 1.00 94.00 201 ALA A CA 1
ATOM 1611 C C . ALA A 1 201 ? -4.749 -10.907 13.135 1.00 94.00 201 ALA A C 1
ATOM 1613 O O . ALA A 1 201 ? -5.317 -10.812 14.224 1.00 94.00 201 ALA A O 1
ATOM 1614 N N . LYS A 1 202 ? -4.964 -11.959 12.331 1.00 93.19 202 LYS A N 1
ATOM 1615 C CA . LYS A 1 202 ? -5.943 -13.025 12.620 1.00 93.19 202 LYS A CA 1
ATOM 1616 C C . LYS A 1 202 ? -5.713 -13.742 13.953 1.00 93.19 202 LYS A C 1
ATOM 1618 O O . LYS A 1 202 ? -6.674 -14.271 14.503 1.00 93.19 202 LYS A O 1
ATOM 1623 N N . LYS A 1 203 ? -4.491 -13.728 14.498 1.00 91.56 203 LYS A N 1
ATOM 1624 C CA . LYS A 1 203 ? -4.210 -14.273 15.838 1.00 91.56 203 LYS A CA 1
ATOM 1625 C C . LYS A 1 203 ? -4.936 -13.519 16.957 1.00 91.56 203 LYS A C 1
ATOM 1627 O O . LYS A 1 203 ? -5.176 -14.111 18.001 1.00 91.56 203 LYS A O 1
ATOM 1632 N N . TYR A 1 204 ? -5.285 -12.250 16.738 1.00 89.38 204 TYR A N 1
ATOM 1633 C CA . TYR A 1 204 ? -5.754 -11.344 17.791 1.00 89.38 204 TYR A CA 1
ATOM 1634 C C . TYR A 1 204 ? -7.174 -10.807 17.563 1.00 89.38 204 TYR A C 1
ATOM 1636 O O . TYR A 1 204 ? -7.868 -10.484 18.522 1.00 89.38 204 TYR A O 1
ATOM 1644 N N . ILE A 1 205 ? -7.661 -10.752 16.317 1.00 88.19 205 ILE A N 1
ATOM 1645 C CA . ILE A 1 205 ? -8.949 -10.100 16.003 1.00 88.19 205 ILE A CA 1
ATOM 1646 C C . ILE A 1 205 ? -10.202 -10.987 16.150 1.00 88.19 205 ILE A C 1
ATOM 1648 O O . ILE A 1 205 ? -11.298 -10.544 15.829 1.00 88.19 205 ILE A O 1
ATOM 1652 N N . SER A 1 206 ? -10.069 -12.229 16.631 1.00 73.00 206 SER A N 1
ATOM 1653 C CA . SER A 1 206 ? -11.192 -13.108 17.023 1.00 73.00 206 SER A CA 1
ATOM 1654 C C . SER A 1 206 ? -12.317 -13.264 15.981 1.00 73.00 206 SER A C 1
ATOM 1656 O O . SER A 1 206 ? -13.474 -12.961 16.253 1.00 73.00 206 SER A O 1
ATOM 1658 N N . GLY A 1 207 ? -11.993 -13.734 14.772 1.00 83.69 207 GLY A N 1
ATOM 1659 C CA . GLY A 1 207 ? -13.000 -14.046 13.742 1.00 83.69 207 GLY A CA 1
ATOM 1660 C C . GLY A 1 207 ? -13.682 -12.829 13.107 1.00 83.69 207 GLY A C 1
ATOM 1661 O O . GLY A 1 207 ? -14.566 -13.001 12.271 1.00 83.69 207 GLY A O 1
ATOM 1662 N N . ARG A 1 208 ? -13.260 -11.612 13.468 1.00 91.75 208 ARG A N 1
ATOM 1663 C CA . ARG A 1 208 ? -13.755 -10.380 12.861 1.00 91.75 208 ARG A CA 1
ATOM 1664 C C . ARG A 1 208 ? -13.276 -10.243 11.407 1.00 91.75 208 ARG A C 1
ATOM 1666 O O . ARG A 1 208 ? -12.163 -10.679 11.086 1.00 91.75 208 ARG A O 1
ATOM 1673 N N . PRO A 1 209 ? -14.081 -9.613 10.536 1.00 94.00 209 PRO A N 1
ATOM 1674 C CA . PRO A 1 209 ? -13.686 -9.282 9.171 1.00 94.00 209 PRO A CA 1
ATOM 1675 C C . PRO A 1 209 ? -12.423 -8.423 9.169 1.00 94.00 209 PRO A C 1
ATOM 1677 O O . PRO A 1 209 ? -12.261 -7.544 10.019 1.00 94.00 209 PRO A O 1
ATOM 1680 N N . LEU A 1 210 ? -11.524 -8.693 8.224 1.00 95.38 210 LEU A N 1
ATOM 1681 C CA . LEU A 1 210 ? -10.187 -8.108 8.202 1.00 95.38 210 LEU A CA 1
ATOM 1682 C C . LEU A 1 210 ? -9.830 -7.542 6.833 1.00 95.38 210 LEU A C 1
ATOM 1684 O O . LEU A 1 210 ? -9.767 -8.283 5.847 1.00 95.38 210 LEU A O 1
ATOM 1688 N N . VAL A 1 211 ? -9.469 -6.263 6.826 1.00 96.75 211 VAL A N 1
ATOM 1689 C CA . VAL A 1 211 ? -8.830 -5.583 5.698 1.00 96.75 211 VAL A CA 1
ATOM 1690 C C . VAL A 1 211 ? -7.363 -5.339 6.028 1.00 96.75 211 VAL A C 1
ATOM 1692 O O . VAL A 1 211 ? -7.037 -4.871 7.118 1.00 96.75 211 VAL A O 1
ATOM 1695 N N . ILE A 1 212 ? -6.477 -5.657 5.088 1.00 97.44 212 ILE A N 1
ATOM 1696 C CA . ILE A 1 212 ? -5.053 -5.318 5.188 1.00 97.44 212 ILE A CA 1
ATOM 1697 C C . ILE A 1 212 ? -4.764 -4.114 4.296 1.00 97.44 212 ILE A C 1
ATOM 1699 O O . ILE A 1 212 ? -5.129 -4.123 3.128 1.00 97.44 212 ILE A O 1
ATOM 1703 N N . GLY A 1 213 ? -4.116 -3.100 4.853 1.00 97.56 213 GLY A N 1
ATOM 1704 C CA . GLY A 1 213 ? -3.585 -1.935 4.161 1.00 97.56 213 GLY A CA 1
ATOM 1705 C C . GLY A 1 213 ? -2.058 -1.954 4.160 1.00 97.56 213 GLY A C 1
ATOM 1706 O O . GLY A 1 213 ? -1.429 -2.317 5.162 1.00 97.56 213 GLY A O 1
ATOM 1707 N N . SER A 1 214 ? -1.453 -1.555 3.046 1.00 97.69 214 SER A N 1
ATOM 1708 C CA . SER A 1 214 ? 0.001 -1.412 2.917 1.00 97.69 214 SER A CA 1
ATOM 1709 C C . SER A 1 214 ? 0.363 -0.242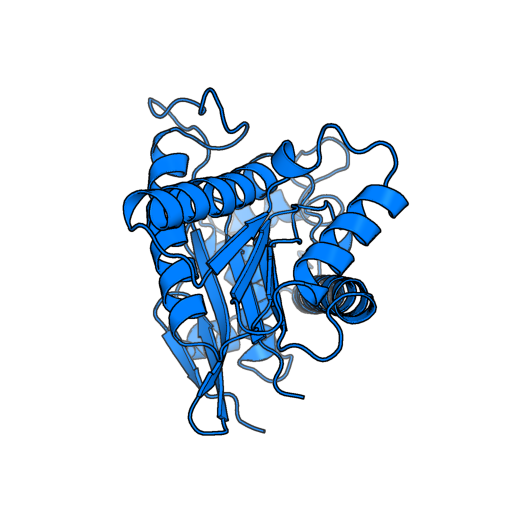 2.007 1.00 97.69 214 SER A C 1
ATOM 1711 O O . SER A 1 214 ? -0.364 0.064 1.063 1.00 97.69 214 SER A O 1
ATOM 1713 N N . VAL A 1 215 ? 1.510 0.385 2.263 1.00 98.12 215 VAL A N 1
ATOM 1714 C CA . VAL A 1 215 ? 2.070 1.462 1.444 1.00 98.12 215 VAL A CA 1
ATOM 1715 C C . VAL A 1 215 ? 3.367 1.007 0.787 1.00 98.12 215 VAL A C 1
ATOM 1717 O O . VAL A 1 215 ? 4.298 0.566 1.459 1.00 98.12 215 VAL A O 1
ATOM 1720 N N . GLY A 1 216 ? 3.444 1.147 -0.535 1.00 96.50 216 GLY A N 1
ATOM 1721 C CA . GLY A 1 216 ? 4.545 0.657 -1.358 1.00 96.50 216 GLY A CA 1
ATOM 1722 C C . GLY A 1 216 ? 5.001 1.639 -2.438 1.00 96.50 216 GLY A C 1
ATOM 1723 O O . GLY A 1 216 ? 4.866 2.859 -2.314 1.00 96.50 216 GLY A O 1
ATOM 1724 N N . HIS A 1 217 ? 5.586 1.086 -3.500 1.00 95.94 217 HIS A N 1
ATOM 1725 C CA . HIS A 1 217 ? 6.189 1.805 -4.627 1.00 95.94 217 HIS A CA 1
ATOM 1726 C C . HIS A 1 217 ? 5.534 1.373 -5.937 1.00 95.94 217 HIS A C 1
ATOM 1728 O O . HIS A 1 217 ? 5.245 0.188 -6.070 1.00 95.94 217 HIS A O 1
ATOM 1734 N N . SER A 1 218 ? 5.363 2.305 -6.885 1.00 95.19 218 SER A N 1
ATOM 1735 C CA . SER A 1 218 ? 4.608 2.108 -8.136 1.00 95.19 218 SER A CA 1
ATOM 1736 C C . SER A 1 218 ? 4.880 0.760 -8.793 1.00 95.19 218 SER A C 1
ATOM 1738 O O . SER A 1 218 ? 4.036 -0.115 -8.678 1.00 95.19 218 SER A O 1
ATOM 1740 N N . TRP A 1 219 ? 6.079 0.532 -9.338 1.00 97.06 219 TRP A N 1
ATOM 1741 C CA . TRP A 1 219 ? 6.363 -0.667 -10.142 1.00 97.06 219 TRP A CA 1
ATOM 1742 C C . TRP A 1 219 ? 6.034 -1.987 -9.429 1.00 97.06 219 TRP A C 1
ATOM 1744 O O . TRP A 1 219 ? 5.492 -2.907 -10.037 1.00 97.06 219 TRP A O 1
ATOM 1754 N N . ASN A 1 220 ? 6.303 -2.084 -8.122 1.00 97.19 220 ASN A N 1
ATOM 1755 C CA . ASN A 1 220 ? 5.962 -3.281 -7.347 1.00 97.19 220 ASN A CA 1
ATOM 1756 C C . ASN A 1 220 ? 4.444 -3.464 -7.219 1.00 97.19 220 ASN A C 1
ATOM 1758 O O . ASN A 1 220 ? 3.953 -4.587 -7.271 1.00 97.19 220 ASN A O 1
ATOM 1762 N N . LEU A 1 221 ? 3.713 -2.369 -7.017 1.00 97.56 221 LEU A N 1
ATOM 1763 C CA . LEU A 1 221 ? 2.259 -2.370 -6.919 1.00 97.56 221 LEU A CA 1
ATOM 1764 C C . LEU A 1 221 ? 1.619 -2.660 -8.282 1.00 97.56 221 LEU A C 1
ATOM 1766 O O . LEU A 1 221 ? 0.744 -3.517 -8.369 1.00 97.56 221 LEU A O 1
ATOM 1770 N N . ASP A 1 222 ? 2.113 -2.035 -9.348 1.00 98.06 222 ASP A N 1
ATOM 1771 C CA . ASP A 1 222 ? 1.675 -2.280 -10.721 1.00 98.06 222 ASP A CA 1
ATOM 1772 C C . ASP A 1 222 ? 1.828 -3.767 -11.083 1.00 98.06 222 ASP A C 1
ATOM 1774 O O . ASP A 1 222 ? 0.893 -4.381 -11.596 1.00 98.06 222 ASP A O 1
ATOM 1778 N N . ALA A 1 223 ? 2.956 -4.391 -10.714 1.00 98.06 223 ALA A N 1
ATOM 1779 C CA . ALA A 1 223 ? 3.165 -5.830 -10.886 1.00 98.06 223 ALA A CA 1
ATOM 1780 C C . ALA A 1 223 ? 2.104 -6.669 -10.150 1.00 98.06 223 ALA A C 1
ATOM 1782 O O . ALA A 1 223 ? 1.588 -7.634 -10.713 1.00 98.06 223 ALA A O 1
ATOM 1783 N N . VAL A 1 224 ? 1.729 -6.294 -8.918 1.00 97.75 224 VAL A N 1
ATOM 1784 C CA . VAL A 1 224 ? 0.656 -6.972 -8.167 1.00 97.75 224 VAL A CA 1
ATOM 1785 C C . VAL A 1 224 ? -0.685 -6.859 -8.889 1.00 97.75 224 VAL A C 1
ATOM 1787 O O . VAL A 1 224 ? -1.385 -7.862 -9.016 1.00 97.75 224 VAL A O 1
ATOM 1790 N N . ALA A 1 225 ? -1.055 -5.673 -9.380 1.00 97.38 225 ALA A N 1
ATOM 1791 C CA . ALA A 1 225 ? -2.318 -5.508 -10.096 1.00 97.38 225 ALA A CA 1
ATOM 1792 C C . ALA A 1 225 ? -2.364 -6.324 -11.389 1.00 97.38 225 ALA A C 1
ATOM 1794 O O . ALA A 1 225 ? -3.354 -7.017 -11.620 1.00 97.38 225 ALA A O 1
ATOM 1795 N N . VAL A 1 226 ? -1.298 -6.299 -12.196 1.00 97.69 226 VAL A N 1
ATOM 1796 C CA . VAL A 1 226 ? -1.238 -7.087 -13.436 1.00 97.69 226 VAL A CA 1
ATOM 1797 C C . VAL A 1 226 ? -1.327 -8.579 -13.133 1.00 97.69 226 VAL A C 1
ATOM 1799 O O . VAL A 1 226 ? -2.131 -9.268 -13.762 1.00 97.69 226 VAL A O 1
ATOM 1802 N N . TYR A 1 227 ? -0.580 -9.053 -12.129 1.00 97.75 227 TYR A N 1
ATOM 1803 C CA . TYR A 1 227 ? -0.600 -10.447 -11.685 1.00 97.75 227 TYR A CA 1
ATOM 1804 C C . TYR A 1 227 ? -2.014 -10.900 -11.312 1.00 97.75 227 TYR A C 1
ATOM 1806 O O . TYR A 1 227 ? -2.473 -11.945 -11.766 1.00 97.75 227 TYR A O 1
ATOM 1814 N N . LEU A 1 228 ? -2.722 -10.110 -10.499 1.00 95.88 228 LEU A N 1
ATOM 1815 C CA . LEU A 1 228 ? -4.077 -10.439 -10.055 1.00 95.88 228 LEU A CA 1
ATOM 1816 C C . LEU A 1 228 ? -5.093 -10.374 -11.200 1.00 95.88 228 LEU A C 1
ATOM 1818 O O . LEU A 1 228 ? -5.960 -11.237 -11.283 1.00 95.88 228 LEU A O 1
ATOM 1822 N N . ALA A 1 229 ? -4.982 -9.379 -12.083 1.00 95.44 229 ALA A N 1
ATOM 1823 C CA . ALA A 1 229 ? -5.898 -9.191 -13.207 1.00 95.44 229 ALA A CA 1
ATOM 1824 C C . ALA A 1 229 ? -5.746 -10.254 -14.308 1.00 95.44 229 ALA A C 1
ATOM 1826 O O . ALA A 1 229 ? -6.690 -10.487 -15.058 1.00 95.44 229 ALA A O 1
ATOM 1827 N N . ASN A 1 230 ? -4.572 -10.883 -14.425 1.00 95.12 230 ASN A N 1
ATOM 1828 C CA . ASN A 1 230 ? -4.229 -11.780 -15.533 1.00 95.12 230 ASN A CA 1
ATOM 1829 C C . ASN A 1 230 ? -3.793 -13.177 -15.052 1.00 95.12 230 ASN A C 1
ATOM 1831 O O . ASN A 1 230 ? -2.925 -13.801 -15.657 1.00 95.12 230 ASN A O 1
ATOM 1835 N N . ASN A 1 231 ? -4.376 -13.691 -13.962 1.00 92.50 231 ASN A N 1
ATOM 1836 C CA . ASN A 1 231 ? -4.149 -15.065 -13.479 1.00 92.50 231 ASN A CA 1
ATOM 1837 C C . ASN A 1 231 ? -2.662 -15.441 -13.293 1.00 92.50 231 ASN A C 1
ATOM 1839 O O . ASN A 1 231 ? -2.239 -16.563 -13.572 1.00 92.50 231 ASN A O 1
ATOM 1843 N N . GLY A 1 232 ? -1.865 -14.493 -12.804 1.00 95.19 232 GLY A N 1
ATOM 1844 C CA . GLY A 1 232 ? -0.443 -14.665 -12.521 1.00 95.19 232 GLY A CA 1
ATOM 1845 C C . GLY A 1 232 ? 0.499 -14.367 -13.691 1.00 95.19 232 GLY A C 1
ATOM 1846 O O . GLY A 1 232 ? 1.717 -14.478 -13.525 1.00 95.19 232 GLY A O 1
ATOM 1847 N N . GLU A 1 233 ? -0.030 -13.993 -14.857 1.00 96.25 233 GLU A N 1
ATOM 1848 C CA . GLU A 1 233 ? 0.759 -13.512 -15.989 1.00 96.25 233 GLU A CA 1
ATOM 1849 C C . GLU A 1 233 ? 1.099 -12.024 -15.817 1.00 96.25 233 GLU A C 1
ATOM 1851 O O . GLU A 1 233 ? 0.237 -11.209 -15.492 1.00 96.25 233 GLU A O 1
ATOM 1856 N N . ILE A 1 234 ? 2.367 -11.659 -16.038 1.00 97.94 234 ILE A N 1
ATOM 1857 C CA . ILE A 1 234 ? 2.821 -10.264 -16.047 1.00 97.94 234 ILE A CA 1
ATOM 1858 C C . ILE A 1 234 ? 3.677 -10.042 -17.287 1.00 97.94 234 ILE A C 1
ATOM 1860 O O . ILE A 1 234 ? 4.780 -10.574 -17.377 1.00 97.94 234 ILE A O 1
ATOM 1864 N N . ASN A 1 235 ? 3.166 -9.248 -18.221 1.00 97.38 235 ASN A N 1
ATOM 1865 C CA . ASN A 1 235 ? 3.873 -8.723 -19.388 1.00 97.38 235 ASN A CA 1
ATOM 1866 C C . ASN A 1 235 ? 3.212 -7.408 -19.827 1.00 97.38 235 ASN A C 1
ATOM 1868 O O . ASN A 1 235 ? 2.161 -7.020 -19.298 1.00 97.38 235 ASN A O 1
ATOM 1872 N N . LYS A 1 236 ? 3.820 -6.708 -20.786 1.00 97.00 236 LYS A N 1
ATOM 1873 C CA . LYS A 1 236 ? 3.291 -5.442 -21.299 1.00 97.00 236 LYS A CA 1
ATOM 1874 C C . LYS A 1 236 ? 1.883 -5.588 -21.862 1.00 97.00 236 LYS A C 1
ATOM 1876 O O . LYS A 1 236 ? 1.035 -4.751 -21.567 1.00 97.00 236 LYS A O 1
ATOM 1881 N N . GLU A 1 237 ? 1.619 -6.645 -22.629 1.00 97.19 237 GLU A N 1
ATOM 1882 C CA . GLU A 1 237 ? 0.298 -6.879 -23.224 1.00 97.19 237 GLU A CA 1
ATOM 1883 C C . GLU A 1 237 ? -0.781 -7.005 -22.137 1.00 97.19 237 GLU A C 1
ATOM 1885 O O . GLU A 1 237 ? -1.830 -6.369 -22.215 1.00 97.19 237 GLU A O 1
ATOM 1890 N N . SER A 1 238 ? -0.495 -7.759 -21.076 1.00 96.12 238 SER A N 1
ATOM 1891 C CA . SER A 1 238 ? -1.379 -7.948 -19.922 1.00 96.12 238 SER A CA 1
ATOM 1892 C C . SER A 1 238 ? -1.704 -6.631 -19.219 1.00 96.12 238 SER A C 1
ATOM 1894 O O . SER A 1 238 ? -2.861 -6.393 -18.869 1.00 96.12 238 SER A O 1
ATOM 1896 N N . PHE A 1 239 ? -0.714 -5.748 -19.060 1.00 96.56 239 PHE A N 1
ATOM 1897 C CA . PHE A 1 239 ? -0.930 -4.405 -18.521 1.00 96.56 239 PHE A CA 1
ATOM 1898 C C . PHE A 1 239 ? -1.765 -3.529 -19.472 1.00 96.56 239 PHE A C 1
ATOM 1900 O O . PHE A 1 239 ? -2.717 -2.874 -19.050 1.00 96.56 239 PHE A O 1
ATOM 1907 N N . GLU A 1 240 ? -1.471 -3.541 -20.773 1.00 95.25 240 GLU A N 1
ATOM 1908 C CA . GLU A 1 240 ? -2.198 -2.741 -21.768 1.00 95.25 240 GLU A CA 1
ATOM 1909 C C . GLU A 1 240 ? -3.666 -3.176 -21.916 1.00 95.25 240 GLU A C 1
ATOM 1911 O O . GLU A 1 240 ? -4.546 -2.325 -22.082 1.00 95.25 240 GLU A O 1
ATOM 1916 N N . ARG A 1 241 ? -3.970 -4.474 -21.766 1.00 94.19 241 ARG A N 1
ATOM 1917 C CA . ARG A 1 241 ? -5.350 -4.999 -21.749 1.00 94.19 241 ARG A CA 1
ATOM 1918 C C . ARG A 1 241 ? -6.187 -4.446 -20.597 1.00 94.19 241 ARG A C 1
ATOM 1920 O O . ARG A 1 241 ? -7.396 -4.286 -20.765 1.00 94.19 241 ARG A O 1
ATOM 1927 N N . MET A 1 242 ? -5.563 -4.094 -19.469 1.00 93.19 242 MET A N 1
ATOM 1928 C CA . MET A 1 242 ? -6.247 -3.436 -18.347 1.00 93.19 242 MET A CA 1
ATOM 1929 C C . MET A 1 242 ? -6.678 -2.001 -18.690 1.00 93.19 242 MET A C 1
ATOM 1931 O O . MET A 1 242 ? -7.477 -1.423 -17.959 1.00 93.19 242 MET A O 1
ATOM 1935 N N . LYS A 1 243 ? -6.178 -1.422 -19.798 1.00 92.19 243 LYS A N 1
ATOM 1936 C CA . LYS A 1 243 ? -6.434 -0.035 -20.235 1.00 92.19 243 LYS A CA 1
ATOM 1937 C C . LYS A 1 243 ? -6.139 0.997 -19.146 1.00 92.19 243 LYS A C 1
ATOM 1939 O O . LYS A 1 243 ? -6.801 2.031 -19.061 1.00 92.19 243 LYS A O 1
ATOM 1944 N N . ALA A 1 244 ? -5.152 0.697 -18.314 1.00 90.38 244 ALA A N 1
ATOM 1945 C CA . ALA A 1 244 ? -4.782 1.507 -17.173 1.00 90.38 244 ALA A CA 1
ATOM 1946 C C . ALA A 1 244 ? -3.453 2.242 -17.414 1.00 90.38 244 ALA A C 1
ATOM 1948 O O . ALA A 1 244 ? -2.751 1.985 -18.394 1.00 90.38 244 ALA A O 1
ATOM 1949 N N . LYS A 1 245 ? -3.127 3.183 -16.527 1.00 94.19 245 LYS A N 1
ATOM 1950 C CA . LYS A 1 245 ? -1.834 3.889 -16.482 1.00 94.19 245 LYS A CA 1
ATOM 1951 C C . LYS A 1 245 ? -1.036 3.435 -15.272 1.00 94.19 245 LYS A C 1
ATOM 1953 O O . LYS A 1 245 ? -1.616 2.823 -14.383 1.00 94.19 245 LYS A O 1
ATOM 1958 N N . MET A 1 246 ? 0.269 3.697 -15.231 1.00 96.12 246 MET A N 1
ATOM 1959 C CA . MET A 1 246 ? 1.072 3.396 -14.035 1.00 96.12 246 MET A CA 1
ATOM 1960 C C . MET A 1 246 ? 0.469 4.087 -12.802 1.00 96.12 246 MET A C 1
ATOM 1962 O O . MET A 1 246 ? 0.055 5.243 -12.904 1.00 96.12 246 MET A O 1
ATOM 1966 N N . ILE A 1 247 ? 0.433 3.404 -11.655 1.00 96.62 247 ILE A N 1
ATOM 1967 C CA . ILE A 1 247 ? -0.243 3.925 -10.467 1.00 96.62 247 ILE A CA 1
ATOM 1968 C C . ILE A 1 247 ? 0.366 5.247 -9.974 1.00 96.62 247 ILE A C 1
ATOM 1970 O O . ILE A 1 247 ? 1.583 5.385 -9.769 1.00 96.62 247 ILE A O 1
ATOM 1974 N N . GLY A 1 248 ? -0.496 6.241 -9.779 1.00 96.75 248 GLY A N 1
ATOM 1975 C CA . GLY A 1 248 ? -0.152 7.566 -9.276 1.00 96.75 248 GLY A CA 1
ATOM 1976 C C . GLY A 1 248 ? 0.195 7.583 -7.786 1.00 96.75 248 GLY A C 1
ATOM 1977 O O . GLY A 1 248 ? 0.004 6.614 -7.054 1.00 96.75 248 GLY A O 1
ATOM 1978 N N . GLU A 1 249 ? 0.753 8.696 -7.314 1.00 97.06 249 GLU A N 1
ATOM 1979 C CA . GLU A 1 249 ? 1.030 8.910 -5.887 1.00 97.06 249 GLU A CA 1
ATOM 1980 C C . GLU A 1 249 ? -0.276 8.857 -5.082 1.00 97.06 249 GLU A C 1
ATOM 1982 O O . GLU A 1 249 ? -1.274 9.462 -5.463 1.00 97.06 249 GLU A O 1
ATOM 1987 N N . THR A 1 250 ? -0.281 8.113 -3.972 1.00 97.25 250 THR A N 1
ATOM 1988 C CA . THR A 1 250 ? -1.458 7.791 -3.135 1.00 97.25 250 THR A CA 1
ATOM 1989 C C . THR A 1 250 ? -2.585 7.000 -3.805 1.00 97.25 250 THR A C 1
ATOM 1991 O O . THR A 1 250 ? -3.501 6.560 -3.108 1.00 97.25 250 THR A O 1
ATOM 1994 N N . GLU A 1 251 ? -2.536 6.752 -5.116 1.00 97.12 251 GLU A N 1
ATOM 1995 C CA . GLU A 1 251 ? -3.510 5.875 -5.765 1.00 97.12 251 GLU A CA 1
ATOM 1996 C C . GLU A 1 251 ? -3.433 4.454 -5.201 1.00 97.12 251 GLU A C 1
ATOM 1998 O O . GLU A 1 251 ? -2.385 3.988 -4.736 1.00 97.12 251 GLU A O 1
ATOM 2003 N N . MET A 1 252 ? -4.587 3.784 -5.202 1.00 95.69 252 MET A N 1
ATOM 2004 C CA . MET A 1 252 ? -4.773 2.497 -4.548 1.00 95.69 252 MET A CA 1
ATOM 2005 C C . MET A 1 252 ? -5.017 1.366 -5.540 1.00 95.69 252 MET A C 1
ATOM 2007 O O . MET A 1 252 ? -5.684 1.521 -6.561 1.00 95.69 252 MET A O 1
ATOM 2011 N N . ILE A 1 253 ? -4.527 0.198 -5.150 1.00 95.81 253 ILE A N 1
ATOM 2012 C CA . ILE A 1 253 ? -4.928 -1.105 -5.653 1.00 95.81 253 ILE A CA 1
ATOM 2013 C C . ILE A 1 253 ? -5.782 -1.734 -4.568 1.00 95.81 253 ILE A C 1
ATOM 2015 O O . ILE A 1 253 ? -5.283 -1.936 -3.462 1.00 95.81 253 ILE A O 1
ATOM 2019 N N . LYS A 1 254 ? -7.044 -2.049 -4.844 1.00 95.94 254 LYS A N 1
ATOM 2020 C CA . LYS A 1 254 ? -7.947 -2.667 -3.866 1.00 95.94 254 LYS A CA 1
ATOM 2021 C C . LYS A 1 254 ? -8.434 -3.999 -4.387 1.00 95.94 254 LYS A C 1
ATOM 2023 O O . LYS A 1 254 ? -8.913 -4.090 -5.509 1.00 95.94 254 LYS A O 1
ATOM 2028 N N . LEU A 1 255 ? -8.367 -5.019 -3.547 1.00 95.31 255 LEU A N 1
ATOM 2029 C CA . LEU A 1 255 ? -9.062 -6.273 -3.775 1.00 95.31 255 LEU A CA 1
ATOM 2030 C C . LEU A 1 255 ? -10.253 -6.314 -2.825 1.00 95.31 255 LEU A C 1
ATOM 2032 O O . LEU A 1 255 ? -10.072 -6.268 -1.606 1.00 95.31 255 LEU A O 1
ATOM 2036 N N . SER A 1 256 ? -11.460 -6.361 -3.378 1.00 92.88 256 SER A N 1
ATOM 2037 C CA . SER A 1 256 ? -12.706 -6.342 -2.611 1.00 92.88 256 SER A CA 1
ATOM 2038 C C . SER A 1 256 ? -13.727 -7.339 -3.163 1.00 92.88 256 SER A C 1
ATOM 2040 O O . SER A 1 256 ? -13.547 -7.913 -4.239 1.00 92.88 256 SER A O 1
ATOM 2042 N N . TRP A 1 257 ? -14.798 -7.585 -2.407 1.00 89.19 257 TRP A N 1
ATOM 2043 C CA . TRP A 1 257 ? -15.931 -8.403 -2.844 1.00 89.19 257 TRP A CA 1
ATOM 2044 C C . TRP A 1 257 ? -17.151 -7.521 -3.082 1.00 89.19 257 TRP A C 1
ATOM 2046 O O . TRP A 1 257 ? -17.590 -6.821 -2.172 1.00 89.19 257 TRP A O 1
ATOM 2056 N N . ARG A 1 258 ? -17.715 -7.586 -4.290 1.00 84.56 258 ARG A N 1
ATOM 2057 C CA . ARG A 1 258 ? -18.922 -6.860 -4.706 1.00 84.56 258 ARG A CA 1
ATOM 2058 C C . ARG A 1 258 ? -19.878 -7.841 -5.374 1.00 84.56 258 ARG A C 1
ATOM 2060 O O . ARG A 1 258 ? -19.475 -8.577 -6.271 1.00 84.56 258 ARG A O 1
ATOM 2067 N N . ASP A 1 259 ? -21.116 -7.909 -4.890 1.00 83.94 259 ASP A N 1
ATOM 2068 C CA . ASP A 1 259 ? -22.177 -8.771 -5.438 1.00 83.94 259 ASP A CA 1
ATOM 2069 C C . ASP A 1 259 ? -21.760 -10.244 -5.636 1.00 83.94 259 ASP A C 1
ATOM 2071 O O . ASP A 1 259 ? -22.057 -10.885 -6.644 1.00 83.94 259 ASP A O 1
ATOM 2075 N N . GLY A 1 260 ? -21.014 -10.789 -4.668 1.00 85.12 260 GLY A N 1
ATOM 2076 C CA . GLY A 1 260 ? -20.535 -12.176 -4.692 1.00 85.12 260 GLY A CA 1
ATOM 2077 C C . GLY A 1 260 ? -19.358 -12.444 -5.639 1.00 85.12 260 GLY A C 1
ATOM 2078 O O . GLY A 1 260 ? -18.916 -13.591 -5.734 1.00 85.12 260 GLY A O 1
ATOM 2079 N N . LYS A 1 261 ? -18.821 -11.414 -6.300 1.00 88.94 261 LYS A N 1
ATOM 2080 C CA . LYS A 1 261 ? -17.631 -11.488 -7.155 1.00 88.94 261 LYS A CA 1
ATOM 2081 C C . LYS A 1 261 ? -16.462 -10.745 -6.525 1.00 88.94 261 LYS A C 1
ATOM 2083 O O . LYS A 1 261 ? -16.650 -9.752 -5.825 1.00 88.94 261 LYS A O 1
ATOM 2088 N N . GLN A 1 262 ? -15.255 -11.231 -6.786 1.00 92.12 262 GLN A N 1
ATOM 2089 C CA . GLN A 1 262 ? -14.046 -10.517 -6.408 1.00 92.12 262 GLN A CA 1
ATOM 2090 C C . GLN A 1 262 ? -13.724 -9.482 -7.486 1.00 92.12 262 GLN A C 1
ATOM 2092 O O . GLN A 1 262 ? -13.833 -9.756 -8.681 1.00 92.12 262 GLN A O 1
ATOM 2097 N N . VAL A 1 263 ? -13.373 -8.281 -7.052 1.00 94.31 263 VAL A N 1
ATOM 2098 C CA . VAL A 1 263 ? -13.094 -7.142 -7.920 1.00 94.31 263 VAL A CA 1
ATOM 2099 C C . VAL A 1 263 ? -11.747 -6.562 -7.526 1.00 94.31 263 VAL A C 1
ATOM 2101 O O . VAL A 1 263 ? -11.478 -6.354 -6.341 1.00 94.31 263 VAL A O 1
ATOM 2104 N N . LEU A 1 264 ? -10.914 -6.319 -8.532 1.00 95.44 264 LEU A N 1
ATOM 2105 C CA . LEU A 1 264 ? -9.682 -5.560 -8.416 1.00 95.44 264 LEU A CA 1
ATOM 2106 C C . LEU A 1 264 ? -9.947 -4.129 -8.887 1.00 95.44 264 LEU A C 1
ATOM 2108 O O . LEU A 1 264 ? -10.347 -3.906 -10.025 1.00 95.44 264 LEU A O 1
ATOM 2112 N N . GLU A 1 265 ? -9.712 -3.161 -8.021 1.00 95.62 265 GLU A N 1
ATOM 2113 C CA . GLU A 1 265 ? -9.671 -1.745 -8.374 1.00 95.62 265 GLU A CA 1
ATOM 2114 C C . GLU A 1 265 ? -8.207 -1.338 -8.485 1.00 95.62 265 GLU A C 1
ATOM 2116 O O . GLU A 1 265 ? -7.414 -1.660 -7.602 1.00 95.62 265 GLU A O 1
ATOM 2121 N N . TYR A 1 266 ? -7.840 -0.666 -9.568 1.00 95.06 266 TYR A N 1
ATOM 2122 C CA . TYR A 1 266 ? -6.485 -0.204 -9.837 1.00 95.06 266 TYR A CA 1
ATOM 2123 C C . TYR A 1 266 ? -6.562 1.238 -10.343 1.00 95.06 266 TYR A C 1
ATOM 2125 O O . TYR A 1 266 ? -6.968 1.484 -11.483 1.00 95.06 266 TYR A O 1
ATOM 2133 N N . GLY A 1 267 ? -6.255 2.191 -9.458 1.00 90.06 267 GLY A N 1
ATOM 2134 C CA . GLY A 1 267 ? -6.585 3.598 -9.689 1.00 90.06 267 GLY A CA 1
ATOM 2135 C C . GLY A 1 267 ? -8.090 3.746 -9.941 1.00 90.06 267 GLY A C 1
ATOM 2136 O O . GLY A 1 267 ? -8.902 3.300 -9.133 1.00 90.06 267 GLY A O 1
ATOM 2137 N N . ASP A 1 268 ? -8.454 4.298 -11.097 1.00 87.81 268 ASP A N 1
ATOM 2138 C CA . ASP A 1 268 ? -9.852 4.491 -11.511 1.00 87.81 268 ASP A CA 1
ATOM 2139 C C . ASP A 1 268 ? -10.454 3.298 -12.279 1.00 87.81 268 ASP A C 1
ATOM 2141 O O . ASP A 1 268 ? -11.617 3.334 -12.693 1.00 87.81 268 ASP A O 1
ATOM 2145 N N . VAL A 1 269 ? -9.676 2.237 -12.519 1.00 93.00 269 VAL A N 1
ATOM 2146 C CA . VAL A 1 269 ? -10.123 1.077 -13.299 1.00 93.00 269 VAL A CA 1
ATOM 2147 C C . VAL A 1 269 ? -10.668 -0.007 -12.376 1.00 93.00 269 VAL A C 1
ATOM 2149 O O . VAL A 1 269 ? -10.026 -0.399 -11.405 1.00 93.00 269 VAL A O 1
ATOM 2152 N N . VAL A 1 270 ? -11.841 -0.542 -12.722 1.00 94.31 270 VAL A N 1
ATOM 2153 C CA . VAL A 1 270 ? -12.487 -1.652 -12.013 1.00 94.31 270 VAL A CA 1
ATOM 2154 C C . VAL A 1 270 ? -12.438 -2.906 -12.885 1.00 94.31 270 VAL A C 1
ATOM 2156 O O . VAL A 1 270 ? -13.002 -2.930 -13.978 1.00 94.31 270 VAL A O 1
ATOM 2159 N N . ILE A 1 271 ? -11.783 -3.953 -12.391 1.00 93.38 271 ILE A N 1
ATOM 2160 C CA . ILE A 1 271 ? -11.522 -5.206 -13.103 1.00 93.38 271 ILE A CA 1
ATOM 2161 C C . ILE A 1 271 ? -12.209 -6.348 -12.342 1.00 93.38 271 ILE A C 1
ATOM 2163 O O . ILE A 1 271 ? -11.779 -6.710 -11.242 1.00 93.38 271 ILE A O 1
ATOM 2167 N N . PRO A 1 272 ? -13.290 -6.932 -12.885 1.00 91.31 272 PRO A N 1
ATOM 2168 C CA . PRO A 1 272 ? -13.863 -8.153 -12.336 1.00 91.31 272 PRO A CA 1
ATOM 2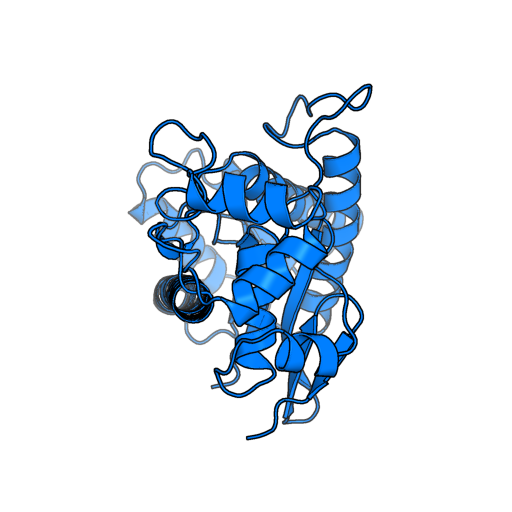169 C C . PRO A 1 272 ? -12.853 -9.295 -12.457 1.00 91.31 272 PRO A C 1
ATOM 2171 O O . PRO A 1 272 ? -12.320 -9.523 -13.541 1.00 91.31 272 PRO A O 1
ATOM 2174 N N . LEU A 1 273 ? -12.609 -10.024 -11.369 1.00 89.19 273 LEU A N 1
ATOM 2175 C CA . LEU A 1 273 ? -11.777 -11.222 -11.418 1.00 89.19 273 LEU A CA 1
ATOM 2176 C C . LEU A 1 273 ? -12.670 -12.434 -11.693 1.00 89.19 273 LEU A C 1
ATOM 2178 O O . LEU A 1 273 ? -13.614 -12.711 -10.945 1.00 89.19 273 LEU A O 1
ATOM 2182 N N . GLU A 1 274 ? -12.398 -13.133 -12.794 1.00 73.06 274 GLU A N 1
ATOM 2183 C CA . GLU A 1 274 ? -13.029 -14.417 -13.094 1.00 73.06 274 GLU A CA 1
ATOM 2184 C C . GLU A 1 274 ? -12.443 -15.494 -12.168 1.00 73.06 274 GLU A C 1
ATOM 2186 O O . GLU A 1 274 ? -11.253 -15.477 -11.856 1.00 73.06 274 GLU A O 1
ATOM 2191 N N . LYS A 1 275 ? -13.295 -16.398 -11.677 1.00 57.66 275 LYS A N 1
ATOM 2192 C CA . LYS A 1 275 ? -12.869 -17.584 -10.926 1.00 57.66 275 LYS A CA 1
ATOM 2193 C C . LYS A 1 275 ? -12.806 -18.792 -11.837 1.00 57.66 275 LYS A C 1
ATOM 2195 O O . LYS A 1 275 ? -13.764 -18.937 -12.630 1.00 57.66 275 LYS A O 1
#

pLDDT: mean 94.63, std 5.62, range [44.44, 98.56]

Radius of gyration: 18.83 Å; chains: 1; bounding box: 46×42×51 Å

Secondary structure (DSSP, 8-state):
---EEEEEE--PPPBTTBPBPSSSTTSBHHHHHHHHHHHHHHHHHHHHSPTT-EEEEEEE-SSHHHHHHHHHHHHHHHHHHHHTT--SEEEE-GGGGSSS-SHHHHHHHHHHHHHH-TTSEEEEEEEEE-GGG-SBTTTB-TTSPBPHHHHHHHHHTTT-HHHHHHHHHHHTTEETTEE---HHHHHHHHHHHHHHHHHHHHTTSTT--EEEEEEE-HHHHHHHHHHHHTTT--SHHHHHHTT--PPPTT-EEEEEEETTEEEEEETTEEEEPP-